Protein AF-A0A4U5NHM6-F1 (afdb_monomer_lite)

Secondary structure (DSSP, 8-state):
----------PPPPPPPSS-------HHHHHHHHHHHHHHHS-HHHHHHHHHHHHHHHHHHHHHHHTT--HHHHHHHHHHHS-TT---SS----HHHHHHHHTT-S-HHHHHHHHHHHHHHHHHHHSSGGGGT-TTS-HHHHHHHHHHHHHHHHHHHHHHHHHHHHHHHHH--HHHHHHHHHHTTHHHH----GGGSTTS-----------

Foldseek 3Di:
DDDDDDPDPPDDDDDDPPDPDPPPQDPVNVVVVVVVVCVVPDDPLRVLLVVLLLVLLQVLVVLCVLQVHQLQLLQQVLQVQQDPVNDDPDHRHHSVNNVCSSVVVDDSLVNLLCVLSSLSSLVCLLDVNSCVSVVSGDNVSSLVCCLVCLVVNVVSLVSSLVSCVVVPPPRDDPVSVVSNVVSPCPSVPDDRDPVSVPPDDPPPPDPDDDD

Sequence (211 aa):
MLASQAAVSSRPLPRCPSSSAHCECSTQELVEVLDRSLEACCTPRDLEVLNVIVVFAAMFKKTRFELGIPQRVLGQAMEHIRRPDGRSDRGALSQTTVSTFEELRMTPILMLRYLPAFQRALQAMLTDELQVVYPSVPKEKAATLLSTRFAELQKWELQAEQTFWNAVDHCFSSSDIFEWQQAKNFYRNVTLPPSCLEAQPSSNAGATEFY

Structure (mmCIF, N/CA/C/O backbone):
data_AF-A0A4U5NHM6-F1
#
_entry.id   AF-A0A4U5NHM6-F1
#
loop_
_atom_site.group_PDB
_atom_site.id
_atom_site.type_symbol
_atom_site.label_atom_id
_atom_site.label_alt_id
_atom_site.label_comp_id
_atom_site.label_asym_id
_atom_site.label_entity_id
_atom_site.label_seq_id
_atom_site.pdbx_PDB_ins_code
_atom_site.Cartn_x
_atom_site.Cartn_y
_atom_site.Cartn_z
_atom_site.occupancy
_atom_site.B_iso_or_equiv
_atom_site.auth_seq_id
_atom_site.auth_comp_id
_atom_site.auth_asym_id
_atom_site.auth_atom_id
_atom_site.pdbx_PDB_model_num
ATOM 1 N N . MET A 1 1 ? 31.665 8.175 -34.024 1.00 39.44 1 MET A N 1
ATOM 2 C CA . MET A 1 1 ? 30.876 6.927 -33.971 1.00 39.44 1 MET A CA 1
ATOM 3 C C . MET A 1 1 ? 31.783 5.839 -33.419 1.00 39.44 1 MET A C 1
ATOM 5 O O . MET A 1 1 ? 32.665 5.396 -34.137 1.00 39.44 1 MET A O 1
ATOM 9 N N . LEU A 1 2 ? 31.654 5.487 -32.140 1.00 37.62 2 LEU A N 1
ATOM 10 C CA . LEU A 1 2 ? 32.415 4.394 -31.528 1.00 37.62 2 LEU A CA 1
ATOM 11 C C . LEU A 1 2 ? 31.402 3.394 -30.976 1.00 37.62 2 LEU A C 1
ATOM 13 O O . LEU A 1 2 ? 30.688 3.691 -30.022 1.00 37.62 2 LEU A O 1
ATOM 17 N N . ALA A 1 3 ? 31.296 2.249 -31.645 1.00 38.50 3 ALA A N 1
ATOM 18 C CA . ALA A 1 3 ? 30.495 1.124 -31.196 1.00 38.50 3 ALA A CA 1
ATOM 19 C C . ALA A 1 3 ? 31.265 0.402 -30.083 1.00 38.50 3 ALA A C 1
ATOM 21 O O . ALA A 1 3 ? 32.303 -0.206 -30.334 1.00 38.50 3 ALA A O 1
ATOM 22 N N . SER A 1 4 ? 30.764 0.502 -28.853 1.00 42.78 4 SER A N 1
ATOM 23 C CA . SER A 1 4 ? 31.220 -0.313 -27.730 1.00 42.78 4 SER A CA 1
ATOM 24 C C . SER A 1 4 ? 30.558 -1.685 -27.846 1.00 42.78 4 SER A C 1
ATOM 26 O O . SER A 1 4 ? 29.346 -1.815 -27.674 1.00 42.78 4 SER A O 1
ATOM 28 N N . GLN A 1 5 ? 31.335 -2.700 -28.217 1.00 41.94 5 GLN A N 1
ATOM 29 C CA . GLN A 1 5 ? 30.889 -4.089 -28.201 1.00 41.94 5 GLN A CA 1
ATOM 30 C C . GLN A 1 5 ? 30.957 -4.597 -26.759 1.00 41.94 5 GLN A C 1
ATOM 32 O O . GLN A 1 5 ? 32.031 -4.902 -26.245 1.00 41.94 5 GLN A O 1
ATOM 37 N N . ALA A 1 6 ? 29.802 -4.681 -26.098 1.00 43.16 6 ALA A N 1
ATOM 38 C CA . ALA A 1 6 ? 29.671 -5.432 -24.860 1.00 43.16 6 ALA A CA 1
ATOM 39 C C . ALA A 1 6 ? 29.733 -6.929 -25.197 1.00 43.16 6 ALA A C 1
ATOM 41 O O . ALA A 1 6 ? 28.848 -7.472 -25.860 1.00 43.16 6 ALA A O 1
ATOM 42 N N . ALA A 1 7 ? 30.807 -7.588 -24.766 1.00 42.34 7 ALA A N 1
ATOM 43 C CA . ALA A 1 7 ? 30.955 -9.031 -24.853 1.00 42.34 7 ALA A CA 1
ATOM 44 C C . ALA A 1 7 ? 29.923 -9.703 -23.933 1.00 42.34 7 ALA A C 1
ATOM 46 O O . ALA A 1 7 ? 30.086 -9.749 -22.714 1.00 42.34 7 ALA A O 1
ATOM 47 N N . VAL A 1 8 ? 28.845 -10.217 -24.525 1.00 43.06 8 VAL A N 1
ATOM 48 C CA . VAL A 1 8 ? 27.881 -11.080 -23.840 1.00 43.06 8 VAL A CA 1
ATOM 49 C C . VAL A 1 8 ? 28.578 -12.410 -23.563 1.00 43.06 8 VAL A C 1
ATOM 51 O O . VAL A 1 8 ? 28.825 -13.202 -24.470 1.00 43.06 8 VAL A O 1
ATOM 54 N N . SER A 1 9 ? 28.934 -12.636 -22.299 1.00 46.94 9 SER A N 1
ATOM 55 C CA . SER A 1 9 ? 29.443 -13.917 -21.811 1.00 46.94 9 SER A CA 1
ATOM 56 C C . SER A 1 9 ? 28.336 -14.963 -21.928 1.00 46.94 9 SER A C 1
ATOM 58 O O . SER A 1 9 ? 27.472 -15.098 -21.063 1.00 46.94 9 SER A O 1
ATOM 60 N N . SER A 1 10 ? 28.332 -15.690 -23.041 1.00 44.38 10 SER A N 1
ATOM 61 C CA . SER A 1 10 ? 27.432 -16.805 -23.310 1.00 44.38 10 SER A CA 1
ATOM 62 C C . SER A 1 10 ? 27.854 -18.025 -22.490 1.00 44.38 10 SER A C 1
ATOM 64 O O . SER A 1 10 ? 28.423 -18.981 -23.022 1.00 44.38 10 SER A O 1
ATOM 66 N N . ARG A 1 11 ? 27.604 -18.002 -21.176 1.00 51.31 11 ARG A N 1
ATOM 67 C CA . ARG A 1 11 ? 27.601 -19.239 -20.390 1.00 51.31 11 ARG A CA 1
ATOM 68 C C . ARG A 1 11 ? 26.336 -20.026 -20.751 1.00 51.31 11 ARG A C 1
ATOM 70 O O . ARG A 1 11 ? 25.241 -19.478 -20.637 1.00 51.31 11 ARG A O 1
ATOM 77 N N . PRO A 1 12 ? 26.461 -21.282 -21.207 1.00 46.72 12 PRO A N 1
ATOM 78 C CA . PRO A 1 12 ? 25.302 -22.096 -21.531 1.00 46.72 12 PRO A CA 1
ATOM 79 C C . PRO A 1 12 ? 24.463 -22.330 -20.271 1.00 46.72 12 PRO A C 1
ATOM 81 O O . PRO A 1 12 ? 24.997 -22.696 -19.223 1.00 46.72 12 PRO A O 1
ATOM 84 N N . LEU A 1 13 ? 23.150 -22.120 -20.390 1.00 51.31 13 LEU A N 1
ATOM 85 C CA . LEU A 1 13 ? 22.186 -22.517 -19.368 1.00 51.31 13 LEU A CA 1
ATOM 86 C C . LEU A 1 13 ? 22.331 -24.026 -19.096 1.00 51.31 13 LEU A C 1
ATOM 88 O O . LEU A 1 13 ? 22.538 -24.795 -20.045 1.00 51.31 13 LEU A O 1
ATOM 92 N N . PRO A 1 14 ? 22.235 -24.471 -17.831 1.00 51.94 14 PRO A N 1
ATOM 93 C CA . PRO A 1 14 ? 22.328 -25.885 -17.498 1.00 51.94 14 PRO A CA 1
ATOM 94 C C . PRO A 1 14 ? 21.234 -26.662 -18.238 1.00 51.94 14 PRO A C 1
ATOM 96 O O . PRO A 1 14 ? 20.042 -26.394 -18.094 1.00 51.94 14 PRO A O 1
ATOM 99 N N . ARG A 1 15 ? 21.649 -27.626 -19.070 1.00 45.19 15 ARG A N 1
ATOM 100 C CA . ARG A 1 15 ? 20.729 -28.562 -19.723 1.00 45.19 15 ARG A CA 1
ATOM 101 C C . ARG A 1 15 ? 20.110 -29.443 -18.643 1.00 45.19 15 ARG A C 1
ATOM 103 O O . ARG A 1 15 ? 20.831 -30.185 -17.981 1.00 45.19 15 ARG A O 1
ATOM 110 N N . CYS A 1 16 ? 18.789 -29.374 -18.489 1.00 39.31 16 CYS A N 1
ATOM 111 C CA . CYS A 1 16 ? 18.055 -30.341 -17.681 1.00 39.31 16 CYS A CA 1
ATOM 112 C C . CYS A 1 16 ? 18.271 -31.745 -18.272 1.00 39.31 16 CYS A C 1
ATOM 114 O O . CYS A 1 16 ? 18.000 -31.937 -19.463 1.00 39.31 16 CYS A O 1
ATOM 116 N N . PRO A 1 17 ? 18.768 -32.724 -17.496 1.00 47.91 17 PRO A N 1
ATOM 117 C CA . PRO A 1 17 ? 18.818 -34.100 -17.956 1.00 47.91 17 PRO A CA 1
ATOM 118 C C . PRO A 1 17 ? 17.387 -34.608 -18.146 1.00 47.91 17 PRO A C 1
ATOM 120 O O . PRO A 1 17 ? 16.537 -34.485 -17.267 1.00 47.91 17 PRO A O 1
ATOM 123 N N . SER A 1 18 ? 17.125 -35.180 -19.317 1.00 52.56 18 SER A N 1
ATOM 124 C CA . SER A 1 18 ? 15.902 -35.906 -19.645 1.00 52.56 18 SER A CA 1
ATOM 125 C C . SER A 1 18 ? 15.843 -37.197 -18.827 1.00 52.56 18 SER A C 1
ATOM 127 O O . SER A 1 18 ? 16.250 -38.260 -19.287 1.00 52.56 18 SER A O 1
ATOM 129 N N . SER A 1 19 ? 15.401 -37.088 -17.582 1.00 46.28 19 SER A N 1
ATOM 130 C CA . SER A 1 19 ? 15.053 -38.207 -16.714 1.00 46.28 19 SER A CA 1
ATOM 131 C C . SER A 1 19 ? 13.995 -37.715 -15.737 1.00 46.28 19 SER A C 1
ATOM 133 O O . SER A 1 19 ? 14.059 -36.577 -15.282 1.00 46.28 19 SER A O 1
ATOM 135 N N . SER A 1 20 ? 13.006 -38.552 -15.445 1.00 50.09 20 SER A N 1
ATOM 136 C CA . SER A 1 20 ? 11.852 -38.306 -14.574 1.00 50.09 20 SER A CA 1
ATOM 137 C C . SER A 1 20 ? 12.223 -38.159 -13.088 1.00 50.09 20 SER A C 1
ATOM 139 O O . SER A 1 20 ? 11.594 -38.762 -12.220 1.00 50.09 20 SER A O 1
ATOM 141 N N . ALA A 1 21 ? 13.262 -37.387 -12.789 1.00 47.78 21 ALA A N 1
ATOM 142 C CA . ALA A 1 21 ? 13.586 -36.913 -11.461 1.00 47.78 21 ALA A CA 1
ATOM 143 C C . ALA A 1 21 ? 12.902 -35.557 -11.294 1.00 47.78 21 ALA A C 1
ATOM 145 O O . ALA A 1 21 ? 13.172 -34.620 -12.048 1.00 47.78 21 ALA A O 1
ATOM 146 N N . HIS A 1 22 ? 11.994 -35.453 -10.327 1.00 49.41 22 HIS A N 1
ATOM 147 C CA . HIS A 1 22 ? 11.563 -34.155 -9.835 1.00 49.41 22 HIS A CA 1
ATOM 148 C C . HIS A 1 22 ? 12.828 -33.375 -9.469 1.00 49.41 22 HIS A C 1
ATOM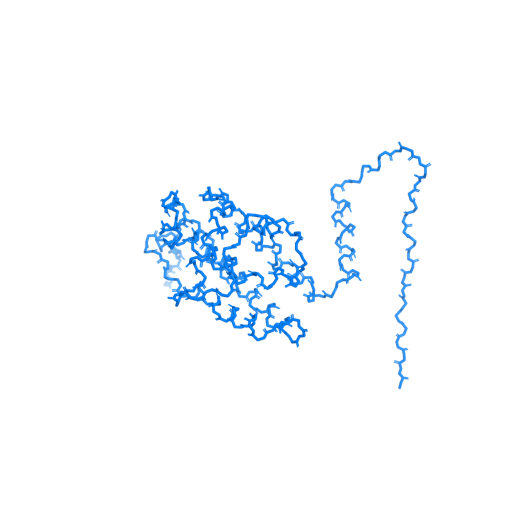 150 O O . HIS A 1 22 ? 13.572 -33.777 -8.579 1.00 49.41 22 HIS A O 1
ATOM 156 N N . CYS A 1 23 ? 13.124 -32.322 -10.231 1.00 49.56 23 CYS A N 1
ATOM 157 C CA . CYS A 1 23 ? 14.182 -31.388 -9.893 1.00 49.56 23 CYS A CA 1
ATOM 158 C C . CYS A 1 23 ? 13.730 -30.695 -8.606 1.00 49.56 23 CYS A C 1
ATOM 160 O O . CYS A 1 23 ? 12.932 -29.758 -8.650 1.00 49.56 23 CYS A O 1
ATOM 162 N N . GLU A 1 24 ? 14.159 -31.223 -7.461 1.00 56.91 24 GLU A N 1
ATOM 163 C CA . GLU A 1 24 ? 14.016 -30.579 -6.160 1.00 56.91 24 GLU A CA 1
ATOM 164 C C . GLU A 1 24 ? 14.981 -29.396 -6.124 1.00 56.91 24 GLU A C 1
ATOM 166 O O . GLU A 1 24 ? 16.041 -29.436 -5.511 1.00 56.91 24 GLU A O 1
ATOM 171 N N . CYS A 1 25 ? 14.636 -28.345 -6.864 1.00 64.62 25 CYS A N 1
ATOM 172 C CA . CYS A 1 25 ? 15.308 -27.070 -6.734 1.00 64.62 25 CYS A CA 1
ATOM 173 C C . CYS A 1 25 ? 14.935 -26.515 -5.361 1.00 64.62 25 CYS A C 1
ATOM 175 O O . CYS A 1 25 ? 13.752 -26.327 -5.055 1.00 64.62 25 CYS A O 1
ATOM 177 N N . SER A 1 26 ? 15.934 -26.306 -4.511 1.00 85.25 26 SER A N 1
ATOM 178 C CA . SER A 1 26 ? 15.706 -25.726 -3.195 1.00 85.25 26 SER A CA 1
ATOM 179 C C . SER A 1 26 ? 15.129 -24.313 -3.339 1.00 85.25 26 SER A C 1
ATOM 181 O O . SER A 1 26 ? 15.411 -23.599 -4.304 1.00 85.25 26 SER A O 1
ATOM 183 N N . THR A 1 27 ? 14.339 -23.865 -2.358 1.00 83.25 27 THR A N 1
ATOM 184 C CA . THR A 1 27 ? 13.816 -22.487 -2.336 1.00 83.25 27 THR A CA 1
ATOM 185 C C . THR A 1 27 ? 14.938 -21.457 -2.496 1.00 83.25 27 THR A C 1
ATOM 187 O O . THR A 1 27 ? 14.748 -20.448 -3.165 1.00 83.25 27 THR A O 1
ATOM 190 N N . GLN A 1 28 ? 16.115 -21.738 -1.931 1.00 82.81 28 GLN A N 1
ATOM 191 C CA . GLN A 1 28 ? 17.288 -20.875 -2.024 1.00 82.81 28 GLN A CA 1
ATOM 192 C C . GLN A 1 28 ? 17.820 -20.770 -3.461 1.00 82.81 28 GLN A C 1
ATOM 194 O O . GLN A 1 28 ? 18.036 -19.667 -3.955 1.00 82.81 28 GLN A O 1
ATOM 199 N N . GLU A 1 29 ? 17.961 -21.892 -4.166 1.00 83.94 29 GLU A N 1
ATOM 200 C CA . GLU A 1 29 ? 18.402 -21.896 -5.568 1.00 83.94 29 GLU A CA 1
ATOM 201 C C . GLU A 1 29 ? 17.404 -21.176 -6.485 1.00 83.94 29 GLU A C 1
ATOM 203 O O . GLU A 1 29 ? 17.810 -20.447 -7.390 1.00 83.94 29 GLU A O 1
ATOM 208 N N . LEU A 1 30 ? 16.097 -21.324 -6.236 1.00 83.75 30 LEU A N 1
ATOM 209 C CA . LEU A 1 30 ? 15.065 -20.589 -6.973 1.00 83.75 30 LEU A CA 1
ATOM 210 C C . LEU A 1 30 ? 15.166 -19.078 -6.738 1.00 83.75 30 LEU A C 1
ATOM 212 O O . LEU A 1 30 ? 15.054 -18.311 -7.695 1.00 83.75 30 LEU A O 1
ATOM 216 N N . VAL A 1 31 ? 15.411 -18.649 -5.496 1.00 84.31 31 VAL A N 1
ATOM 217 C CA . VAL A 1 31 ? 15.631 -17.234 -5.159 1.00 84.31 31 VAL A CA 1
ATOM 218 C C . VAL A 1 31 ? 16.857 -16.692 -5.893 1.00 84.31 31 VAL A C 1
ATOM 220 O O . VAL A 1 31 ? 16.762 -15.645 -6.521 1.00 84.31 31 VAL A O 1
ATOM 223 N N . GLU A 1 32 ? 17.973 -17.420 -5.913 1.00 84.50 32 GLU A N 1
ATOM 224 C CA . GLU A 1 32 ? 19.199 -16.994 -6.607 1.00 84.50 32 GLU A CA 1
ATOM 225 C C . GLU A 1 32 ? 19.057 -16.949 -8.136 1.00 84.50 32 GLU A C 1
ATOM 227 O O . GLU A 1 32 ? 19.705 -16.151 -8.819 1.00 84.50 32 GLU A O 1
ATOM 232 N N . VAL A 1 33 ? 18.247 -17.834 -8.722 1.00 85.38 33 VAL A N 1
ATOM 233 C CA . VAL A 1 33 ? 17.924 -17.781 -10.157 1.00 85.38 33 VAL A CA 1
ATOM 234 C C . VAL A 1 33 ? 17.028 -16.584 -10.461 1.00 85.38 33 VAL A C 1
ATOM 236 O O . VAL A 1 33 ? 17.260 -15.899 -11.459 1.00 85.38 33 VAL A O 1
ATOM 239 N N . LEU A 1 34 ? 16.035 -16.312 -9.613 1.00 83.12 34 LEU A N 1
ATOM 240 C CA . LEU A 1 34 ? 15.165 -15.147 -9.754 1.00 83.12 34 LEU A CA 1
ATOM 241 C C . LEU A 1 34 ? 15.953 -13.845 -9.624 1.00 83.12 34 LEU A C 1
ATOM 243 O O . LEU A 1 34 ? 15.802 -12.981 -10.479 1.00 83.12 34 LEU A O 1
ATOM 247 N N . ASP A 1 35 ? 16.830 -13.739 -8.628 1.00 83.38 35 ASP A N 1
ATOM 248 C CA . ASP A 1 35 ? 17.642 -12.546 -8.375 1.00 83.38 35 ASP A CA 1
ATOM 249 C C . ASP A 1 35 ? 18.530 -12.214 -9.582 1.00 83.38 35 ASP A C 1
ATOM 251 O O . ASP A 1 35 ? 18.427 -11.139 -10.170 1.00 83.38 35 ASP A O 1
ATOM 255 N N . ARG A 1 36 ? 19.271 -13.208 -10.090 1.00 85.19 36 ARG A N 1
ATOM 256 C CA . ARG A 1 36 ? 20.076 -13.053 -11.316 1.00 85.19 36 ARG A CA 1
ATOM 257 C C . ARG A 1 36 ? 19.241 -12.718 -12.550 1.00 85.19 36 ARG A C 1
ATOM 259 O O . ARG A 1 36 ? 19.705 -11.997 -13.431 1.00 85.19 36 ARG A O 1
ATOM 266 N N . SER A 1 37 ? 18.029 -13.263 -12.650 1.00 84.06 37 SER A N 1
ATOM 267 C CA . SER A 1 37 ? 17.130 -12.970 -13.773 1.00 84.06 37 SER A CA 1
ATOM 268 C C . SER A 1 37 ? 16.614 -11.533 -13.705 1.00 84.06 37 SER A C 1
ATOM 270 O O . SER 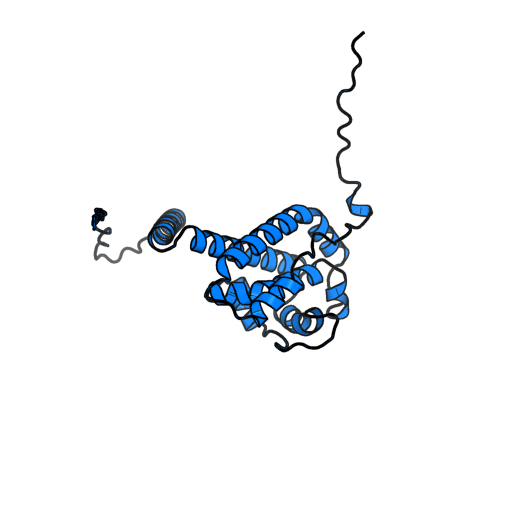A 1 37 ? 16.528 -10.866 -14.732 1.00 84.06 37 SER A O 1
ATOM 272 N N . LEU A 1 38 ? 16.312 -11.039 -12.503 1.00 84.38 38 LEU A N 1
ATOM 273 C CA . LEU A 1 38 ? 15.910 -9.657 -12.272 1.00 84.38 38 LEU A CA 1
ATOM 274 C C . LEU A 1 38 ? 17.058 -8.693 -12.585 1.00 84.38 38 LEU A C 1
ATOM 276 O O . LEU A 1 38 ? 16.847 -7.751 -13.339 1.00 84.38 38 LEU A O 1
ATOM 280 N N . GLU A 1 39 ? 18.279 -8.960 -12.119 1.00 83.81 39 GLU A N 1
ATOM 281 C CA . GLU A 1 39 ? 19.456 -8.141 -12.453 1.00 83.81 39 GLU A CA 1
ATOM 282 C C . GLU A 1 39 ? 19.739 -8.084 -13.964 1.00 83.81 39 GLU A C 1
ATOM 284 O O . GLU A 1 39 ? 20.171 -7.056 -14.483 1.00 83.81 39 GLU A O 1
ATOM 289 N N . ALA A 1 40 ? 19.488 -9.179 -14.688 1.00 83.81 40 ALA A N 1
ATOM 290 C CA . ALA A 1 40 ? 19.709 -9.244 -16.130 1.00 83.81 40 ALA A CA 1
ATOM 291 C C . ALA A 1 40 ? 18.608 -8.551 -16.955 1.00 83.81 40 ALA A C 1
ATOM 293 O O . ALA A 1 40 ? 18.872 -8.101 -18.072 1.00 83.81 40 ALA A O 1
ATOM 294 N N . CYS A 1 41 ? 17.372 -8.502 -16.446 1.00 83.19 41 CYS A N 1
ATOM 295 C CA . CYS A 1 41 ? 16.203 -8.028 -17.194 1.00 83.19 41 CYS A CA 1
ATOM 296 C C . CYS A 1 41 ? 15.693 -6.649 -16.764 1.00 83.19 41 CYS A C 1
ATOM 298 O O . CYS A 1 41 ? 14.961 -6.018 -17.527 1.00 83.19 41 CYS A O 1
ATOM 300 N N . CYS A 1 42 ? 16.048 -6.183 -15.569 1.00 83.62 42 CYS A N 1
ATOM 301 C CA . CYS A 1 42 ? 15.541 -4.948 -14.989 1.00 83.62 42 CYS A CA 1
ATOM 302 C C . CYS A 1 42 ? 16.661 -3.921 -14.832 1.00 83.62 42 CYS A C 1
ATOM 304 O O . CYS A 1 42 ? 17.780 -4.235 -14.431 1.00 83.62 42 CYS A O 1
ATOM 306 N N . THR A 1 43 ? 16.351 -2.656 -15.109 1.00 86.25 43 THR A N 1
ATOM 307 C CA . THR A 1 43 ? 17.256 -1.565 -14.743 1.00 86.25 43 THR A CA 1
ATOM 308 C C . THR A 1 43 ? 17.241 -1.361 -13.221 1.00 86.25 43 THR A C 1
ATOM 310 O O . THR A 1 43 ? 16.263 -1.731 -12.565 1.00 86.25 43 THR A O 1
ATOM 313 N N . PRO A 1 44 ? 18.258 -0.706 -12.627 1.00 84.38 44 PRO A N 1
ATOM 314 C CA . PRO A 1 44 ? 18.235 -0.364 -11.201 1.00 84.38 44 PRO A CA 1
ATOM 315 C C . PRO A 1 44 ? 16.963 0.387 -10.773 1.00 84.38 44 PRO A C 1
ATOM 317 O O . PRO A 1 44 ? 16.448 0.171 -9.681 1.00 84.38 44 PRO A O 1
ATOM 320 N N . ARG A 1 45 ? 16.412 1.218 -11.667 1.00 81.50 45 ARG A N 1
ATOM 321 C CA . ARG A 1 45 ? 15.151 1.940 -11.457 1.00 81.50 45 ARG A CA 1
ATOM 322 C C . ARG A 1 45 ? 13.943 1.003 -11.406 1.00 81.50 45 ARG A C 1
ATOM 324 O O . ARG A 1 45 ? 13.062 1.197 -10.575 1.00 81.50 45 ARG A O 1
ATOM 331 N N . ASP A 1 46 ? 13.895 -0.013 -12.265 1.00 82.19 46 ASP A N 1
ATOM 332 C CA . ASP A 1 46 ? 12.804 -0.996 -12.261 1.00 82.19 46 ASP A CA 1
ATOM 333 C C . ASP A 1 46 ? 12.831 -1.839 -10.982 1.00 82.19 46 ASP A C 1
ATOM 335 O O . ASP A 1 46 ? 11.786 -2.096 -10.384 1.00 82.19 46 ASP A O 1
ATOM 339 N N . LEU A 1 47 ? 14.028 -2.217 -10.524 1.00 84.50 47 LEU A N 1
ATOM 340 C CA . LEU A 1 47 ? 14.215 -2.925 -9.256 1.00 84.50 47 LEU A CA 1
ATOM 341 C C . LEU A 1 47 ? 13.761 -2.076 -8.065 1.00 84.50 47 LEU A C 1
ATOM 343 O O . LEU A 1 47 ? 13.105 -2.590 -7.160 1.00 84.50 47 LEU A O 1
ATOM 347 N N . GLU A 1 48 ? 14.047 -0.774 -8.079 1.00 84.88 48 GLU A N 1
ATOM 348 C CA . GLU A 1 48 ? 13.584 0.156 -7.048 1.00 84.88 48 GLU A CA 1
ATOM 349 C C . GLU A 1 48 ? 12.048 0.233 -7.001 1.00 84.88 48 GLU A C 1
ATOM 351 O O . GLU A 1 48 ? 11.453 0.095 -5.930 1.00 84.88 48 GLU A O 1
ATOM 356 N N . VAL A 1 49 ? 11.400 0.363 -8.166 1.00 84.19 49 VAL A N 1
ATOM 357 C CA . VAL A 1 49 ? 9.933 0.340 -8.299 1.00 84.19 49 VAL A CA 1
ATOM 358 C C . VAL A 1 49 ? 9.347 -0.956 -7.745 1.00 84.19 49 VAL A C 1
ATOM 360 O O . VAL A 1 49 ? 8.422 -0.918 -6.930 1.00 84.19 49 VAL A O 1
ATOM 363 N N . LEU A 1 50 ? 9.883 -2.104 -8.164 1.00 86.50 50 LEU A N 1
ATOM 364 C CA . LEU A 1 50 ? 9.423 -3.411 -7.698 1.00 86.50 50 LEU A CA 1
ATOM 365 C C . LEU A 1 50 ? 9.580 -3.548 -6.183 1.00 86.50 50 LEU A C 1
ATOM 367 O O . LEU A 1 50 ? 8.645 -3.980 -5.511 1.00 86.50 50 LEU A O 1
ATOM 371 N N . ASN A 1 51 ? 10.718 -3.124 -5.636 1.00 88.06 51 ASN A N 1
ATOM 372 C CA . ASN A 1 51 ? 10.982 -3.189 -4.205 1.00 88.06 51 ASN A CA 1
ATOM 373 C C . ASN A 1 51 ? 9.969 -2.359 -3.399 1.00 88.06 51 ASN A C 1
ATOM 375 O O . ASN A 1 51 ? 9.378 -2.871 -2.448 1.00 88.06 51 ASN A O 1
ATOM 379 N N . VAL A 1 52 ? 9.694 -1.114 -3.808 1.00 87.56 52 VAL A N 1
ATOM 380 C CA . VAL A 1 52 ? 8.692 -0.260 -3.142 1.00 87.56 52 VAL A CA 1
ATOM 381 C C . VAL A 1 52 ? 7.319 -0.929 -3.114 1.00 87.56 52 VAL A C 1
ATOM 383 O O . VAL A 1 52 ? 6.662 -0.947 -2.068 1.00 87.56 52 VAL A O 1
ATOM 386 N N . ILE A 1 53 ? 6.897 -1.500 -4.246 1.00 89.81 53 ILE A N 1
ATOM 387 C CA . ILE A 1 53 ? 5.601 -2.167 -4.393 1.00 89.81 53 ILE A CA 1
ATOM 388 C C . ILE A 1 53 ? 5.513 -3.409 -3.495 1.00 89.81 53 ILE A C 1
ATOM 390 O O . ILE A 1 53 ? 4.518 -3.584 -2.791 1.00 89.81 53 ILE A O 1
ATOM 394 N N . VAL A 1 54 ? 6.541 -4.262 -3.506 1.00 91.94 54 VAL A N 1
ATOM 395 C CA . VAL A 1 54 ? 6.589 -5.507 -2.721 1.00 91.94 54 VAL A CA 1
ATOM 396 C C . VAL A 1 54 ? 6.551 -5.207 -1.227 1.00 91.94 54 VAL A C 1
ATOM 398 O O . VAL A 1 54 ? 5.726 -5.773 -0.505 1.00 91.94 54 VAL A O 1
ATOM 401 N N . VAL A 1 55 ? 7.406 -4.288 -0.770 1.00 90.75 55 VAL A N 1
ATOM 402 C CA . VAL A 1 55 ? 7.481 -3.887 0.640 1.00 90.75 55 VAL A CA 1
ATOM 403 C C . VAL A 1 55 ? 6.137 -3.331 1.103 1.00 90.75 55 VAL A C 1
ATOM 405 O O . VAL A 1 55 ? 5.624 -3.739 2.149 1.00 90.75 55 VAL A O 1
ATOM 408 N N . PHE A 1 56 ? 5.516 -2.467 0.296 1.00 91.56 56 PHE A N 1
ATOM 409 C CA . PHE A 1 56 ? 4.210 -1.917 0.629 1.00 91.56 56 PHE A CA 1
ATOM 410 C C . PHE A 1 56 ? 3.123 -2.983 0.694 1.00 91.56 56 PHE A C 1
ATOM 412 O O . PHE A 1 56 ? 2.392 -3.047 1.678 1.00 91.56 56 PHE A O 1
ATOM 419 N N . ALA A 1 57 ? 3.001 -3.827 -0.333 1.00 94.12 57 ALA A N 1
ATOM 420 C CA . ALA A 1 57 ? 1.960 -4.847 -0.389 1.00 94.12 57 ALA A CA 1
ATOM 421 C C . ALA A 1 57 ? 2.057 -5.805 0.809 1.00 94.12 57 ALA A C 1
ATOM 423 O O . ALA A 1 57 ? 1.035 -6.147 1.411 1.00 94.12 57 ALA A O 1
ATOM 424 N N . ALA A 1 58 ? 3.277 -6.173 1.213 1.00 93.38 58 ALA A N 1
ATOM 425 C CA . ALA A 1 58 ? 3.520 -6.992 2.396 1.00 93.38 58 ALA A CA 1
ATOM 426 C C . ALA A 1 58 ? 3.084 -6.287 3.691 1.00 93.38 58 ALA A C 1
ATOM 428 O O . ALA A 1 58 ? 2.337 -6.860 4.491 1.00 93.38 58 ALA A O 1
ATOM 429 N N . MET A 1 59 ? 3.502 -5.034 3.886 1.00 92.88 59 MET A N 1
ATOM 430 C CA . MET A 1 59 ? 3.149 -4.224 5.055 1.00 92.88 59 MET A CA 1
ATOM 431 C C . MET A 1 59 ? 1.639 -3.974 5.150 1.00 92.88 59 MET A C 1
ATOM 433 O O . MET A 1 59 ? 1.036 -4.138 6.217 1.00 92.88 59 MET A O 1
ATOM 437 N N . PHE A 1 60 ? 1.019 -3.625 4.025 1.00 94.31 60 PHE A N 1
ATOM 438 C CA . PHE A 1 60 ? -0.410 -3.381 3.887 1.00 94.31 60 PHE A CA 1
ATOM 439 C C . PHE A 1 60 ? -1.218 -4.622 4.270 1.00 94.31 60 PHE A C 1
ATOM 441 O O . PHE A 1 60 ? -2.065 -4.570 5.165 1.00 94.31 60 PHE A O 1
ATOM 448 N N . LYS A 1 61 ? -0.889 -5.766 3.655 1.00 96.31 61 LYS A N 1
ATOM 449 C CA . LYS A 1 61 ? -1.533 -7.059 3.910 1.00 96.31 61 LYS A CA 1
ATOM 450 C C . LYS A 1 61 ? -1.390 -7.477 5.371 1.00 96.31 61 LYS A C 1
ATOM 452 O O . LYS A 1 61 ? -2.372 -7.887 5.990 1.00 96.31 61 LYS A O 1
ATOM 457 N N . LYS A 1 62 ? -0.185 -7.349 5.939 1.00 94.69 62 LYS A N 1
ATOM 458 C CA . LYS A 1 62 ? 0.090 -7.667 7.348 1.00 94.69 62 LYS A CA 1
ATOM 459 C C . LYS A 1 62 ? -0.765 -6.814 8.285 1.00 94.69 62 LYS A C 1
ATOM 461 O O . LYS A 1 62 ? -1.441 -7.363 9.149 1.00 94.69 62 LYS A O 1
ATOM 466 N N . THR A 1 63 ? -0.795 -5.502 8.065 1.00 93.81 63 THR A N 1
ATOM 467 C CA . THR A 1 63 ? -1.588 -4.560 8.869 1.00 93.81 63 THR A CA 1
ATOM 468 C C . THR A 1 63 ? -3.079 -4.879 8.789 1.00 93.81 63 THR A C 1
ATOM 470 O O . THR A 1 63 ? -3.751 -4.977 9.816 1.00 93.81 63 THR A O 1
ATOM 473 N N . ARG A 1 64 ? -3.594 -5.138 7.579 1.00 95.50 64 ARG A N 1
ATOM 474 C CA . ARG A 1 64 ? -4.991 -5.527 7.370 1.00 95.50 64 ARG A CA 1
ATOM 475 C C . ARG A 1 64 ? -5.354 -6.790 8.159 1.00 95.50 64 ARG A C 1
ATOM 477 O O . ARG A 1 64 ? -6.398 -6.825 8.811 1.00 95.50 64 ARG A O 1
ATOM 484 N N . PHE A 1 65 ? -4.512 -7.825 8.105 1.00 96.00 65 PHE A N 1
ATOM 485 C CA . PHE A 1 65 ? -4.738 -9.066 8.852 1.00 96.00 65 PHE A CA 1
ATOM 486 C C . PHE A 1 65 ? -4.669 -8.863 10.360 1.00 96.00 65 PHE A C 1
ATOM 488 O O . PHE A 1 65 ? -5.522 -9.377 11.078 1.00 96.00 65 PHE A O 1
ATOM 495 N N . GLU A 1 66 ? -3.693 -8.098 10.844 1.00 94.75 66 GLU A N 1
ATOM 496 C CA . GLU A 1 66 ? -3.572 -7.796 12.267 1.00 94.75 66 GLU A CA 1
ATOM 497 C C . GLU A 1 66 ? -4.814 -7.065 12.785 1.00 94.75 66 GLU A C 1
ATOM 499 O O . GLU A 1 66 ? -5.280 -7.362 13.882 1.00 94.75 66 GLU A O 1
ATOM 504 N N . LEU A 1 67 ? -5.407 -6.178 11.992 1.00 93.06 67 LEU A N 1
ATOM 505 C CA . LEU A 1 67 ? -6.646 -5.484 12.345 1.00 93.06 67 LEU A CA 1
ATOM 506 C C . LEU A 1 67 ? -7.919 -6.301 12.072 1.00 93.06 67 LEU A C 1
ATOM 508 O O . LEU A 1 67 ? -9.014 -5.839 12.383 1.00 93.06 67 LEU A O 1
ATOM 512 N N . GLY A 1 68 ? -7.799 -7.507 11.508 1.00 93.81 68 GLY A N 1
ATOM 513 C CA . GLY A 1 68 ? -8.939 -8.377 11.215 1.00 93.81 68 GLY A CA 1
ATOM 514 C C . GLY A 1 68 ? -9.875 -7.826 10.137 1.00 93.81 68 GLY A C 1
ATOM 515 O O . GLY A 1 68 ? -11.064 -8.136 10.145 1.00 93.81 68 GLY A O 1
ATOM 516 N N . ILE A 1 69 ? -9.370 -6.997 9.219 1.00 94.19 69 ILE A N 1
ATOM 517 C CA . ILE A 1 69 ? -10.190 -6.319 8.209 1.00 94.19 69 ILE A CA 1
ATOM 518 C C . ILE A 1 69 ? -10.321 -7.214 6.965 1.00 94.19 69 ILE A C 1
ATOM 520 O O . ILE A 1 69 ? -9.317 -7.547 6.327 1.00 94.19 69 ILE A O 1
ATOM 524 N N . PRO A 1 70 ? -11.534 -7.617 6.552 1.00 94.44 70 PRO A N 1
ATOM 525 C CA . PRO A 1 70 ? -11.716 -8.371 5.316 1.00 94.44 70 PRO A CA 1
ATOM 526 C C . PRO A 1 70 ? -11.425 -7.513 4.078 1.00 94.44 70 PRO A C 1
ATOM 528 O O . PRO A 1 70 ? -11.800 -6.343 4.022 1.00 94.44 70 PRO A O 1
ATOM 531 N N . GLN A 1 71 ? -10.850 -8.108 3.029 1.00 94.69 71 GLN A N 1
ATOM 532 C CA . GLN A 1 71 ? -10.574 -7.411 1.760 1.00 94.69 71 GLN A CA 1
ATOM 533 C C . GLN A 1 71 ? -11.827 -6.759 1.149 1.00 94.69 71 GLN A C 1
ATOM 535 O O . GLN A 1 71 ? -11.747 -5.669 0.593 1.00 94.69 71 GLN A O 1
ATOM 540 N N . ARG A 1 72 ? -12.997 -7.405 1.280 1.00 92.00 72 ARG A N 1
ATOM 541 C CA . ARG A 1 72 ? -14.283 -6.852 0.824 1.00 92.00 72 ARG A CA 1
ATOM 542 C C . ARG A 1 72 ? -14.632 -5.544 1.534 1.00 92.00 72 ARG A C 1
ATOM 544 O O . ARG A 1 72 ? -15.014 -4.591 0.867 1.00 92.00 72 ARG A O 1
ATOM 551 N N . VAL A 1 73 ? -14.496 -5.515 2.859 1.00 89.69 73 VAL A N 1
ATOM 552 C CA . VAL A 1 73 ? -14.797 -4.333 3.682 1.00 89.69 73 VAL A CA 1
ATOM 553 C C . VAL A 1 73 ? -13.849 -3.198 3.324 1.00 89.69 73 VAL A C 1
ATOM 555 O O . VAL A 1 73 ? -14.280 -2.070 3.125 1.00 89.69 73 VAL A O 1
ATOM 558 N N . LEU A 1 74 ? -12.563 -3.512 3.171 1.00 91.00 74 LEU A N 1
ATOM 559 C CA . LEU A 1 74 ? -11.560 -2.539 2.765 1.00 91.00 74 LEU A CA 1
ATOM 560 C C . LEU A 1 74 ? -11.870 -1.938 1.387 1.00 91.00 74 LEU A C 1
ATOM 562 O O . LEU A 1 74 ? -11.863 -0.722 1.241 1.00 91.00 74 LEU A O 1
ATOM 566 N N . GLY A 1 75 ? -12.192 -2.773 0.395 1.00 90.50 75 GLY A N 1
ATOM 567 C CA . GLY A 1 75 ? -12.533 -2.310 -0.952 1.00 90.50 75 GLY A CA 1
ATOM 568 C C . GLY A 1 75 ? -13.746 -1.372 -0.981 1.00 90.50 75 GLY A C 1
ATOM 569 O O . GLY A 1 75 ? -13.726 -0.371 -1.697 1.00 90.50 75 GLY A O 1
ATOM 570 N N . GLN A 1 76 ? -14.754 -1.646 -0.144 1.00 86.75 76 GLN A N 1
ATOM 571 C CA . GLN A 1 76 ? -15.903 -0.759 0.075 1.00 86.75 76 GLN A CA 1
ATOM 572 C C . GLN A 1 76 ? -15.487 0.542 0.771 1.00 86.75 76 GLN A C 1
ATOM 574 O O . GLN A 1 76 ? -15.825 1.630 0.319 1.00 86.75 76 GLN A O 1
ATOM 579 N N . ALA A 1 77 ? -14.696 0.452 1.840 1.00 83.31 77 ALA A N 1
ATOM 580 C CA . ALA A 1 77 ? -14.262 1.622 2.594 1.00 83.31 77 ALA A CA 1
ATOM 581 C C . ALA A 1 77 ? -13.391 2.576 1.765 1.00 83.31 77 ALA A C 1
ATOM 583 O O . ALA A 1 77 ? -13.474 3.791 1.932 1.00 83.31 77 ALA A O 1
ATOM 584 N N . MET A 1 78 ? -12.597 2.051 0.830 1.00 86.06 78 MET A N 1
ATOM 585 C CA . MET A 1 78 ? -11.765 2.853 -0.072 1.00 86.06 78 MET A CA 1
ATOM 586 C C . MET A 1 78 ? -12.563 3.815 -0.963 1.00 86.06 78 MET A C 1
ATOM 588 O O . MET A 1 78 ? -11.983 4.785 -1.445 1.00 86.06 78 MET A O 1
ATOM 592 N N . GLU A 1 79 ? -13.868 3.598 -1.156 1.00 81.25 79 GLU A N 1
ATOM 593 C CA . GLU A 1 79 ? -14.761 4.574 -1.793 1.00 81.25 79 GLU A CA 1
ATOM 594 C C . GLU A 1 79 ? -14.954 5.819 -0.919 1.00 81.25 79 GLU A C 1
ATOM 596 O O . GLU A 1 79 ? -14.824 6.945 -1.392 1.00 81.25 79 GLU A O 1
ATOM 601 N N . HIS A 1 80 ? -15.205 5.610 0.374 1.00 72.94 80 HIS A N 1
ATOM 602 C CA . HIS A 1 80 ? -15.504 6.668 1.340 1.00 72.94 80 HIS A CA 1
ATOM 603 C C . HIS A 1 80 ? -14.261 7.436 1.797 1.00 72.94 80 HIS A C 1
ATOM 605 O O . HIS A 1 80 ? -14.337 8.613 2.133 1.00 72.94 80 HIS A O 1
ATOM 611 N N . ILE A 1 81 ? -13.107 6.771 1.814 1.00 71.25 81 ILE A N 1
ATOM 612 C CA . ILE A 1 81 ? -11.864 7.308 2.379 1.00 71.25 81 ILE A CA 1
ATOM 613 C C . ILE A 1 81 ? -11.121 8.203 1.361 1.00 71.25 81 ILE A C 1
ATOM 615 O O . ILE A 1 81 ? -10.289 9.034 1.735 1.00 71.25 81 ILE A O 1
ATOM 619 N N . ARG A 1 82 ? -11.414 8.064 0.060 1.00 64.50 82 ARG A N 1
ATOM 620 C CA . ARG A 1 82 ? -10.557 8.580 -1.015 1.00 64.50 82 ARG A CA 1
ATOM 621 C C . ARG A 1 82 ? -10.467 10.104 -1.106 1.00 64.50 82 ARG A C 1
ATOM 623 O O . ARG A 1 82 ? -9.419 10.563 -1.546 1.00 64.50 82 ARG A O 1
ATOM 630 N N . ARG A 1 83 ? -11.476 10.883 -0.683 1.00 55.69 83 ARG A N 1
ATOM 631 C CA . ARG A 1 83 ? -11.389 12.358 -0.662 1.00 55.69 83 ARG A CA 1
ATOM 632 C C . ARG A 1 83 ? -12.298 13.042 0.377 1.00 55.69 83 ARG A C 1
ATOM 634 O O . ARG A 1 83 ? -13.434 12.608 0.549 1.00 55.69 83 ARG A O 1
ATOM 641 N N . PRO A 1 84 ? -11.861 14.166 0.984 1.00 49.16 84 PRO A N 1
ATOM 642 C CA . PRO A 1 84 ? -12.703 15.007 1.844 1.00 49.16 84 PRO A CA 1
ATOM 643 C C . PRO A 1 84 ? -13.828 15.753 1.099 1.00 49.16 84 PRO A C 1
ATOM 645 O O . PRO A 1 84 ? -14.742 16.264 1.738 1.00 49.16 84 PRO A O 1
ATOM 648 N N . ASP A 1 85 ? -13.766 15.842 -0.235 1.00 51.06 85 ASP A N 1
ATOM 649 C CA . ASP A 1 85 ? -14.711 16.590 -1.082 1.00 51.06 85 ASP A CA 1
ATOM 650 C C . ASP A 1 85 ? -15.836 15.724 -1.693 1.00 51.06 85 ASP A C 1
ATOM 652 O O . ASP A 1 85 ? -16.712 16.241 -2.390 1.00 51.06 85 ASP A O 1
ATOM 656 N N . GLY A 1 86 ? -15.838 14.411 -1.426 1.00 47.56 86 GLY A N 1
ATOM 657 C CA . GLY A 1 86 ? -16.928 13.494 -1.775 1.00 47.56 86 GLY A CA 1
ATOM 658 C C . GLY A 1 86 ? -17.066 13.122 -3.258 1.00 47.56 86 GLY A C 1
ATOM 659 O O . GLY A 1 86 ? -18.024 12.431 -3.603 1.00 47.56 86 GLY A O 1
ATOM 660 N N . ARG A 1 87 ? -16.148 13.529 -4.151 1.00 47.56 87 ARG A N 1
ATOM 661 C CA . ARG A 1 87 ? -16.172 13.117 -5.571 1.00 47.56 87 ARG A CA 1
ATOM 662 C C . ARG A 1 87 ? -15.090 12.085 -5.866 1.00 47.56 87 ARG A C 1
ATOM 664 O O . ARG A 1 87 ? -13.907 12.420 -5.943 1.00 47.56 87 ARG A O 1
ATOM 671 N N . SER A 1 88 ? -15.501 10.836 -6.084 1.00 50.66 88 SER A N 1
ATOM 672 C CA . SER A 1 88 ? -14.610 9.776 -6.556 1.00 50.66 88 SER A CA 1
ATOM 673 C C . SER A 1 88 ? -14.894 9.425 -8.016 1.00 50.66 88 SER A C 1
ATOM 675 O O . SER A 1 88 ? -15.968 8.922 -8.330 1.00 50.66 88 SER A O 1
ATOM 677 N N . ASP A 1 89 ? -13.912 9.621 -8.899 1.00 50.62 89 ASP A N 1
ATOM 678 C CA . ASP A 1 89 ? -13.971 9.140 -10.292 1.00 50.62 89 ASP A CA 1
ATOM 679 C C . ASP A 1 89 ? -13.715 7.622 -10.394 1.00 50.62 89 ASP A C 1
ATOM 681 O O . ASP A 1 89 ? -13.926 7.003 -11.436 1.00 50.62 89 ASP A O 1
ATOM 685 N N . ARG A 1 90 ? -13.267 6.992 -9.297 1.00 61.09 90 ARG A N 1
ATOM 686 C CA . ARG A 1 90 ? -13.042 5.546 -9.181 1.00 61.09 90 ARG A CA 1
ATOM 687 C C . ARG A 1 90 ? -13.801 5.041 -7.954 1.00 61.09 90 ARG A C 1
ATOM 689 O O . ARG A 1 90 ? -13.322 5.217 -6.836 1.00 61.09 90 ARG A O 1
ATOM 696 N N . GLY A 1 91 ? -14.988 4.466 -8.157 1.00 67.31 91 GLY A N 1
ATOM 697 C CA . GLY A 1 91 ? -15.841 3.928 -7.084 1.00 67.31 91 GLY A CA 1
ATOM 698 C C . GLY A 1 91 ? -15.173 2.834 -6.234 1.00 67.31 91 GLY A C 1
ATOM 699 O O . GLY A 1 91 ? -13.966 2.594 -6.341 1.00 67.31 91 GLY A O 1
ATOM 700 N N . ALA A 1 92 ? -15.957 2.159 -5.386 1.00 79.94 92 ALA A N 1
ATOM 701 C CA . ALA A 1 92 ? -15.464 1.068 -4.539 1.00 79.94 92 ALA A CA 1
ATOM 702 C C . ALA A 1 92 ? -14.576 0.078 -5.305 1.00 79.94 92 ALA A C 1
ATOM 704 O O . ALA A 1 92 ? -14.899 -0.368 -6.410 1.00 79.94 92 ALA A O 1
ATOM 705 N N . LEU A 1 93 ? -13.453 -0.297 -4.691 1.00 87.50 93 LEU A N 1
ATOM 706 C CA . LEU A 1 93 ? -12.614 -1.348 -5.247 1.00 87.50 93 LEU A CA 1
ATOM 707 C C . LEU A 1 93 ? -13.233 -2.705 -4.927 1.00 87.50 93 LEU A C 1
ATOM 709 O O . LEU A 1 93 ? -13.703 -2.961 -3.818 1.00 87.50 93 LEU A O 1
ATOM 713 N N . SER A 1 94 ? -13.203 -3.609 -5.902 1.00 90.31 94 SER A N 1
ATOM 714 C CA . SER A 1 94 ? -13.643 -4.980 -5.670 1.00 90.31 94 SER A CA 1
ATOM 715 C C . SER A 1 94 ? -12.687 -5.704 -4.714 1.00 90.31 94 SER A C 1
ATOM 717 O O . SER A 1 94 ? -11.488 -5.413 -4.664 1.00 90.31 94 SER A O 1
ATOM 719 N N . GLN A 1 95 ? -13.194 -6.711 -3.999 1.00 92.25 95 GLN A N 1
ATOM 720 C CA . GLN A 1 95 ? -12.354 -7.608 -3.199 1.00 92.25 95 GLN A CA 1
ATOM 721 C C . GLN A 1 95 ? -11.246 -8.252 -4.049 1.00 92.25 95 GLN A C 1
ATOM 723 O O . GLN A 1 95 ? -10.115 -8.384 -3.583 1.00 92.25 95 GLN A O 1
ATOM 728 N N . THR A 1 96 ? -11.544 -8.592 -5.305 1.00 94.50 96 THR A N 1
ATOM 729 C CA . THR A 1 96 ? -10.571 -9.134 -6.258 1.00 94.50 96 THR A CA 1
ATOM 730 C C . THR A 1 96 ? -9.448 -8.141 -6.538 1.00 94.50 96 THR A C 1
ATOM 732 O O . THR A 1 96 ? -8.284 -8.521 -6.517 1.00 94.50 96 THR A O 1
ATOM 735 N N . THR A 1 97 ? -9.763 -6.856 -6.720 1.00 92.88 97 THR A N 1
ATOM 736 C CA . THR A 1 97 ? -8.755 -5.800 -6.905 1.00 92.88 97 THR A CA 1
ATOM 737 C C . THR A 1 97 ? -7.823 -5.718 -5.694 1.00 92.88 97 THR A C 1
ATOM 739 O O . THR A 1 97 ? -6.608 -5.714 -5.862 1.00 92.88 97 THR A O 1
ATOM 742 N N . VAL A 1 98 ? -8.370 -5.743 -4.475 1.00 94.56 98 VAL A N 1
ATOM 743 C CA . VAL A 1 98 ? -7.566 -5.748 -3.240 1.00 94.56 98 VAL A CA 1
ATOM 744 C C . VAL A 1 98 ? -6.666 -6.987 -3.165 1.00 94.56 98 VAL A C 1
ATOM 746 O O . VAL A 1 98 ? -5.470 -6.853 -2.927 1.00 94.56 98 VAL A O 1
ATOM 749 N N . SER A 1 99 ? -7.203 -8.183 -3.431 1.00 96.44 99 SER A N 1
ATOM 750 C CA . SER A 1 99 ? -6.421 -9.431 -3.447 1.00 96.44 99 SER A CA 1
ATOM 751 C C . SER A 1 99 ? -5.308 -9.403 -4.493 1.00 96.44 99 SER A C 1
ATOM 753 O O . SER A 1 99 ? -4.160 -9.689 -4.167 1.00 96.44 99 SER A O 1
ATOM 755 N N . THR A 1 100 ? -5.605 -8.993 -5.728 1.00 96.06 100 THR A N 1
ATOM 756 C CA . THR A 1 100 ? -4.593 -8.922 -6.795 1.00 96.06 100 THR A CA 1
ATOM 757 C C . THR A 1 100 ? -3.475 -7.928 -6.489 1.00 96.06 100 THR A C 1
ATOM 759 O O . THR A 1 100 ? -2.337 -8.180 -6.874 1.00 96.06 100 THR A O 1
ATOM 762 N N . PHE A 1 101 ? -3.763 -6.846 -5.760 1.00 95.50 101 PHE A N 1
ATOM 763 C CA . PHE A 1 101 ? -2.735 -5.925 -5.282 1.00 95.50 101 PHE A CA 1
ATOM 764 C C . PHE A 1 101 ? -1.879 -6.569 -4.177 1.00 95.50 101 PHE A C 1
ATOM 766 O O . PHE A 1 101 ? -0.657 -6.598 -4.284 1.00 95.50 101 PHE A O 1
ATOM 773 N N . GLU A 1 102 ? -2.509 -7.151 -3.149 1.00 96.31 102 GLU A N 1
ATOM 774 C CA . GLU A 1 102 ? -1.820 -7.824 -2.030 1.00 96.31 102 GLU A CA 1
ATOM 775 C C . GLU A 1 102 ? -0.973 -9.032 -2.455 1.00 96.31 102 GLU A C 1
ATOM 777 O O . GLU A 1 102 ? -0.065 -9.446 -1.733 1.00 96.31 102 GLU A O 1
ATOM 782 N N . GLU A 1 103 ? -1.306 -9.640 -3.589 1.00 96.31 103 GLU A N 1
ATOM 783 C CA . GLU A 1 103 ? -0.632 -10.815 -4.142 1.00 96.31 103 GLU A CA 1
ATOM 784 C C . GLU A 1 103 ? 0.299 -10.476 -5.309 1.00 96.31 103 GLU A C 1
ATOM 786 O O . GLU A 1 103 ? 0.808 -11.394 -5.948 1.00 96.31 103 GLU A O 1
ATOM 791 N N . LEU A 1 104 ? 0.528 -9.185 -5.588 1.00 93.94 104 LEU A N 1
ATOM 792 C CA . LEU A 1 104 ? 1.420 -8.719 -6.658 1.00 93.94 104 LEU A CA 1
ATOM 793 C C . LEU A 1 104 ? 1.043 -9.278 -8.044 1.00 93.94 104 LEU A C 1
ATOM 795 O O . LEU A 1 104 ? 1.894 -9.520 -8.894 1.00 93.94 104 LEU A O 1
ATOM 799 N N . ARG A 1 105 ? -0.255 -9.497 -8.284 1.00 94.06 105 ARG A N 1
ATOM 800 C CA . ARG A 1 105 ? -0.796 -10.037 -9.546 1.00 94.06 105 ARG A CA 1
ATOM 801 C C . ARG A 1 105 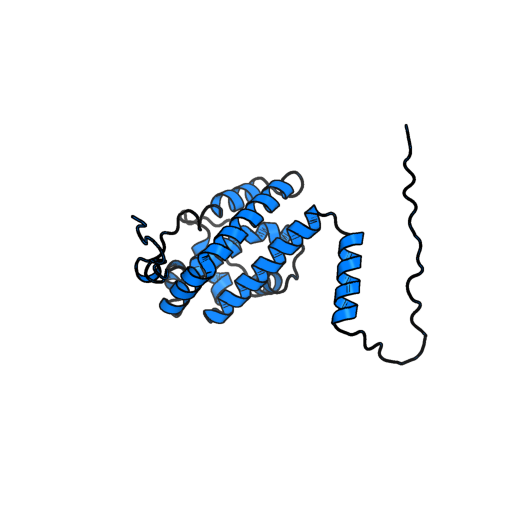? -1.175 -8.949 -10.553 1.00 94.06 105 ARG A C 1
ATOM 803 O O . ARG A 1 105 ? -1.793 -9.235 -11.575 1.00 94.06 105 ARG A O 1
ATOM 810 N N . MET A 1 106 ? -0.842 -7.700 -10.254 1.00 92.25 106 MET A N 1
ATOM 811 C CA . MET A 1 106 ? -0.984 -6.561 -11.155 1.00 92.25 106 MET A CA 1
ATOM 812 C C . MET A 1 106 ? 0.364 -6.240 -11.802 1.00 92.25 106 MET A C 1
ATOM 814 O O . MET A 1 106 ? 1.418 -6.538 -11.248 1.00 92.25 106 MET A O 1
ATOM 818 N N . THR A 1 107 ? 0.345 -5.577 -12.958 1.00 87.56 107 THR A N 1
ATOM 819 C CA . THR A 1 107 ? 1.590 -5.062 -13.540 1.00 87.56 107 THR A CA 1
ATOM 820 C C . THR A 1 107 ? 2.176 -3.958 -12.645 1.00 87.56 107 THR A C 1
ATOM 822 O O . THR A 1 107 ? 1.404 -3.208 -12.040 1.00 87.56 107 THR A O 1
ATOM 825 N N . PRO A 1 108 ? 3.511 -3.786 -12.576 1.00 84.25 108 PRO A N 1
ATOM 826 C CA . PRO A 1 108 ? 4.130 -2.790 -11.694 1.00 84.25 108 PRO A CA 1
ATOM 827 C C . PRO A 1 108 ? 3.603 -1.364 -11.908 1.00 84.25 108 PRO A C 1
ATOM 829 O O . PRO A 1 108 ? 3.301 -0.656 -10.952 1.00 84.25 108 PRO A O 1
ATOM 832 N N . ILE A 1 109 ? 3.387 -0.970 -13.168 1.00 80.88 109 ILE A N 1
ATOM 833 C CA . ILE A 1 109 ? 2.802 0.334 -13.521 1.00 80.88 109 ILE A CA 1
ATOM 834 C C . ILE A 1 109 ? 1.390 0.476 -12.945 1.00 80.88 109 ILE A C 1
ATOM 836 O O . ILE A 1 109 ? 1.041 1.522 -12.399 1.00 80.88 109 ILE A O 1
ATOM 840 N N . LEU A 1 110 ? 0.563 -0.569 -13.045 1.00 85.00 110 LEU A N 1
ATOM 841 C CA . LEU A 1 110 ? -0.786 -0.539 -12.492 1.00 85.00 110 LEU A CA 1
ATOM 842 C C . LEU A 1 110 ? -0.752 -0.464 -10.960 1.00 85.00 110 LEU A C 1
ATOM 844 O O . LEU A 1 110 ? -1.526 0.290 -10.376 1.00 85.00 110 LEU A O 1
ATOM 848 N N . MET A 1 111 ? 0.176 -1.174 -10.316 1.00 89.31 111 MET A N 1
ATOM 849 C CA . MET A 1 111 ? 0.370 -1.088 -8.867 1.00 89.31 111 MET A CA 1
ATOM 850 C C . MET A 1 111 ? 0.777 0.317 -8.428 1.00 89.31 111 MET A C 1
ATOM 852 O O . MET A 1 111 ? 0.163 0.840 -7.504 1.00 89.31 111 MET A O 1
ATOM 856 N N . LEU A 1 112 ? 1.710 0.972 -9.128 1.00 83.62 112 LEU A N 1
ATOM 857 C CA . LEU A 1 112 ? 2.074 2.370 -8.861 1.00 83.62 112 LEU A CA 1
ATOM 858 C C . LEU A 1 112 ? 0.889 3.334 -9.012 1.00 83.62 112 LEU A C 1
ATOM 860 O O . LEU A 1 112 ? 0.788 4.301 -8.261 1.00 83.62 112 LEU A O 1
ATOM 864 N N . ARG A 1 113 ? -0.030 3.077 -9.952 1.00 82.38 113 ARG A N 1
ATOM 865 C CA . ARG A 1 113 ? -1.262 3.875 -10.097 1.00 82.38 113 ARG A CA 1
ATOM 866 C C . ARG A 1 113 ? -2.237 3.671 -8.941 1.00 82.38 113 ARG A C 1
ATOM 868 O O . ARG A 1 113 ? -2.941 4.601 -8.569 1.00 82.38 113 ARG A O 1
ATOM 875 N N . TYR A 1 114 ? -2.313 2.464 -8.385 1.00 86.75 114 TYR A N 1
ATOM 876 C CA . TYR A 1 114 ? -3.180 2.171 -7.241 1.00 86.75 114 TYR A CA 1
ATOM 877 C C . TYR A 1 114 ? -2.555 2.540 -5.894 1.00 86.75 114 TYR A C 1
ATOM 879 O O . TYR A 1 114 ? -3.291 2.727 -4.925 1.00 86.75 114 TYR A O 1
ATOM 887 N N . LEU A 1 115 ? -1.229 2.668 -5.829 1.00 87.00 115 LEU A N 1
ATOM 888 C CA . LEU A 1 115 ? -0.479 2.879 -4.596 1.00 87.00 115 LEU A CA 1
ATOM 889 C C . LEU A 1 115 ? -1.009 4.049 -3.739 1.00 87.00 115 LEU A C 1
ATOM 891 O O . LEU A 1 115 ? -1.233 3.809 -2.553 1.00 87.00 115 LEU A O 1
ATOM 895 N N . PRO A 1 116 ? -1.366 5.230 -4.294 1.00 83.88 116 PRO A N 1
ATOM 896 C CA . PRO A 1 116 ? -1.983 6.317 -3.524 1.00 83.88 116 PRO A CA 1
ATOM 897 C C . PRO A 1 116 ? -3.261 5.903 -2.792 1.00 83.88 116 PRO A C 1
ATOM 899 O O . PRO A 1 116 ? -3.474 6.241 -1.629 1.00 83.88 116 PRO A O 1
ATOM 902 N N . ALA A 1 117 ? -4.122 5.136 -3.464 1.00 85.31 117 ALA A N 1
ATOM 903 C CA . ALA A 1 117 ? -5.395 4.709 -2.902 1.00 85.31 117 ALA A CA 1
ATOM 904 C C . ALA A 1 117 ? -5.188 3.725 -1.750 1.00 85.31 117 ALA A C 1
ATOM 906 O O . ALA A 1 117 ? -5.819 3.858 -0.702 1.00 85.31 117 ALA A O 1
ATOM 907 N N . PHE A 1 118 ? -4.294 2.750 -1.924 1.00 90.19 118 PHE A N 1
ATOM 908 C CA . PHE A 1 118 ? -3.980 1.799 -0.862 1.00 90.19 118 PHE A CA 1
ATOM 909 C C . PHE A 1 118 ? -3.212 2.457 0.287 1.00 90.19 118 PHE A C 1
ATOM 911 O O . PHE A 1 118 ? -3.463 2.125 1.440 1.00 90.19 118 PHE A O 1
ATOM 918 N N . GLN A 1 119 ? -2.335 3.426 0.021 1.00 86.81 119 GLN A N 1
ATOM 919 C CA . GLN A 1 119 ? -1.670 4.211 1.063 1.00 86.81 119 GLN A CA 1
ATOM 920 C C . GLN A 1 119 ? -2.695 4.972 1.908 1.00 86.81 119 GLN A C 1
ATOM 922 O O . GLN A 1 119 ? -2.675 4.910 3.137 1.00 86.81 119 GLN A O 1
ATOM 927 N N . ARG A 1 120 ? -3.664 5.611 1.254 1.00 83.81 120 ARG A N 1
ATOM 928 C CA . ARG A 1 120 ? -4.762 6.301 1.928 1.00 83.81 120 ARG A CA 1
ATOM 929 C C . ARG A 1 120 ? -5.649 5.342 2.739 1.00 83.81 120 ARG A C 1
ATOM 931 O O . ARG A 1 120 ? -6.096 5.680 3.835 1.00 83.81 120 ARG A O 1
ATOM 938 N N . ALA A 1 121 ? -5.864 4.130 2.235 1.00 89.12 121 ALA A N 1
ATOM 939 C CA . ALA A 1 121 ? -6.566 3.080 2.966 1.00 89.12 121 ALA A CA 1
ATOM 940 C C . ALA A 1 121 ? -5.776 2.603 4.197 1.00 89.12 121 ALA A C 1
ATOM 942 O O . ALA A 1 121 ? -6.362 2.417 5.258 1.00 89.12 121 ALA A O 1
ATOM 943 N N . LEU A 1 122 ? -4.451 2.449 4.081 1.00 90.75 122 LEU A N 1
ATOM 944 C CA . LEU A 1 122 ? -3.565 2.104 5.197 1.00 90.75 122 LEU A CA 1
ATOM 945 C C . LEU A 1 122 ? -3.614 3.158 6.294 1.00 90.75 122 LEU A C 1
ATOM 947 O O . LEU A 1 122 ? -3.743 2.813 7.464 1.00 90.75 122 LEU A O 1
ATOM 951 N N . GLN A 1 123 ? -3.582 4.430 5.905 1.00 85.12 123 GLN A N 1
ATOM 952 C CA . GLN A 1 123 ? -3.816 5.538 6.819 1.00 85.12 123 GLN A CA 1
ATOM 953 C C . GLN A 1 123 ? -5.131 5.343 7.576 1.00 85.12 123 GLN A C 1
ATOM 955 O O . GLN A 1 123 ? -5.124 5.329 8.799 1.00 85.12 123 GLN A O 1
ATOM 960 N N . ALA A 1 124 ? -6.241 5.145 6.866 1.00 86.50 124 ALA A N 1
ATOM 961 C CA . ALA A 1 124 ? -7.543 5.037 7.512 1.00 86.50 124 ALA A CA 1
ATOM 962 C C . ALA A 1 124 ? -7.662 3.802 8.414 1.00 86.50 124 ALA A C 1
ATOM 964 O O . ALA A 1 124 ? -8.370 3.854 9.412 1.00 86.50 124 ALA A O 1
ATOM 965 N N . MET A 1 125 ? -6.965 2.706 8.084 1.00 90.69 125 MET A N 1
ATOM 966 C CA . MET A 1 125 ? -6.855 1.521 8.944 1.00 90.69 125 MET A CA 1
ATOM 967 C C . MET A 1 125 ? -6.123 1.815 10.260 1.00 90.69 125 MET A C 1
ATOM 969 O O . MET A 1 125 ? -6.435 1.204 11.279 1.00 90.69 125 MET A O 1
ATOM 973 N N . LEU A 1 126 ? -5.132 2.706 10.224 1.00 89.19 126 LEU A N 1
ATOM 974 C CA . LEU A 1 126 ? -4.282 3.056 11.363 1.00 89.19 126 LEU A CA 1
ATOM 975 C C . LEU A 1 126 ? -4.806 4.259 12.164 1.00 89.19 126 LEU A C 1
ATOM 977 O O . LEU A 1 126 ? -4.295 4.528 13.250 1.00 89.19 126 LEU A O 1
ATOM 981 N N . THR A 1 127 ? -5.814 4.965 11.651 1.00 84.69 127 THR A N 1
ATOM 982 C CA . THR A 1 127 ? -6.510 6.071 12.320 1.00 84.69 127 THR A CA 1
ATOM 983 C C . THR A 1 127 ? -7.959 5.701 12.650 1.00 84.69 127 THR A C 1
ATOM 985 O O . THR A 1 127 ? -8.419 4.582 12.418 1.00 84.69 127 THR A O 1
ATOM 988 N N . ASP A 1 128 ? -8.711 6.654 13.200 1.00 82.88 128 ASP A N 1
ATOM 989 C CA . ASP A 1 128 ? -10.131 6.460 13.505 1.00 82.88 128 ASP A CA 1
ATOM 990 C C . ASP A 1 128 ? -11.041 6.528 12.267 1.00 82.88 128 ASP A C 1
ATOM 992 O O . ASP A 1 128 ? -12.231 6.230 12.348 1.00 82.88 128 ASP A O 1
ATOM 996 N N . GLU A 1 129 ? -10.504 6.880 11.099 1.00 83.19 129 GLU A N 1
ATOM 997 C CA . GLU A 1 129 ? -11.305 7.158 9.905 1.00 83.19 129 GLU A CA 1
ATOM 998 C C . GLU A 1 129 ? -12.035 5.920 9.375 1.00 83.19 129 GLU A C 1
ATOM 1000 O O . GLU A 1 129 ? -13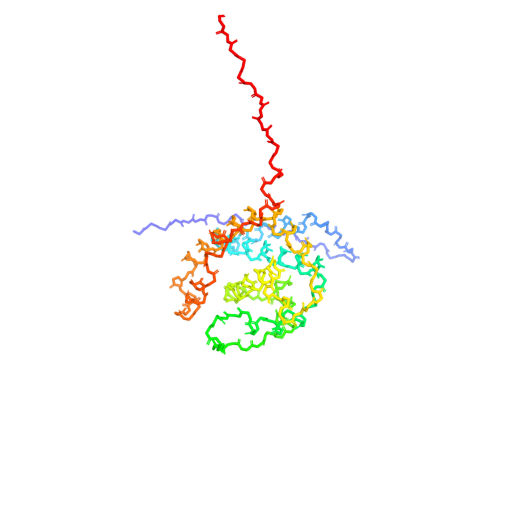.201 6.005 8.986 1.00 83.19 129 GLU A O 1
ATOM 1005 N N . LEU A 1 130 ? -11.395 4.746 9.405 1.00 84.38 130 LEU A N 1
ATOM 1006 C CA . LEU A 1 130 ? -12.049 3.517 8.957 1.00 84.38 130 LEU A CA 1
ATOM 1007 C C . LEU A 1 130 ? -13.180 3.082 9.896 1.00 84.38 130 LEU A C 1
ATOM 1009 O O . LEU A 1 130 ? -14.089 2.383 9.458 1.00 84.38 130 LEU A O 1
ATOM 1013 N N . GLN A 1 131 ? -13.180 3.514 11.158 1.00 82.06 131 GLN A N 1
ATOM 1014 C CA . GLN A 1 131 ? -14.212 3.128 12.126 1.00 82.06 131 GLN A CA 1
ATOM 1015 C C . GLN A 1 131 ? -15.582 3.706 11.778 1.00 82.06 131 GLN A C 1
ATOM 1017 O O . GLN A 1 131 ? -16.596 3.110 12.129 1.00 82.06 131 GLN A O 1
ATOM 1022 N N . VAL A 1 132 ? -15.620 4.827 11.049 1.00 79.81 132 VAL A N 1
ATOM 1023 C CA . VAL A 1 132 ? -16.867 5.398 10.523 1.00 79.81 132 VAL A CA 1
ATOM 1024 C C . VAL A 1 132 ? -17.571 4.397 9.601 1.00 79.81 132 VAL A C 1
ATOM 1026 O O . VAL A 1 132 ? -18.796 4.310 9.599 1.00 79.81 132 VAL A O 1
ATOM 1029 N N . VAL A 1 133 ? -16.797 3.612 8.847 1.00 79.31 133 VAL A N 1
ATOM 1030 C CA . VAL A 1 133 ? -17.306 2.627 7.880 1.00 79.31 133 VAL A CA 1
ATOM 1031 C C . VAL A 1 133 ? -17.361 1.217 8.478 1.00 79.31 133 VAL A C 1
ATOM 1033 O O . VAL A 1 133 ? -18.241 0.428 8.141 1.00 79.31 133 VAL A O 1
ATOM 1036 N N . TYR A 1 134 ? -16.431 0.885 9.373 1.00 84.31 134 TYR A N 1
ATOM 1037 C CA . TYR A 1 134 ? -16.299 -0.433 9.987 1.00 84.31 134 TYR A CA 1
ATOM 1038 C C . TYR A 1 134 ? -16.013 -0.311 11.496 1.00 84.31 134 TYR A C 1
ATOM 1040 O O . TYR A 1 134 ? -14.861 -0.399 11.924 1.00 84.31 134 TYR A O 1
ATOM 1048 N N . PRO A 1 135 ? -17.050 -0.132 12.336 1.00 85.50 135 PRO A N 1
ATOM 1049 C CA . PRO A 1 135 ? -16.883 0.144 13.769 1.00 85.50 135 PRO A CA 1
ATOM 1050 C C . PRO A 1 135 ? -16.163 -0.949 14.573 1.00 85.50 135 PRO A C 1
ATOM 1052 O O . PRO A 1 135 ? -15.717 -0.698 15.688 1.00 85.50 135 PRO A O 1
ATOM 1055 N N . SER A 1 136 ? -16.037 -2.162 14.029 1.00 87.19 136 SER A N 1
ATOM 1056 C CA . SER A 1 136 ? -15.361 -3.293 14.673 1.00 87.19 136 SER A CA 1
ATOM 1057 C C . SER A 1 136 ? -13.831 -3.279 14.550 1.00 87.19 136 SER A C 1
ATOM 1059 O O . SER A 1 136 ? -13.193 -4.218 15.025 1.00 87.19 136 SER A O 1
ATOM 1061 N N . VAL A 1 137 ? -13.219 -2.270 13.912 1.00 85.62 137 VAL A N 1
ATOM 1062 C CA . VAL A 1 137 ? -11.750 -2.125 13.911 1.00 85.62 137 VAL A CA 1
ATOM 1063 C C . VAL A 1 137 ? -11.251 -1.901 15.350 1.00 85.62 137 VAL A C 1
ATOM 1065 O O . VAL A 1 137 ? -11.701 -0.957 16.004 1.00 85.62 137 VAL A O 1
ATOM 1068 N N . PRO A 1 138 ? -10.300 -2.706 15.864 1.00 87.62 138 PRO A N 1
ATOM 1069 C CA . PRO A 1 138 ? -9.789 -2.529 17.224 1.00 87.62 138 PRO A CA 1
ATOM 1070 C C . PRO A 1 138 ? -8.907 -1.272 17.346 1.00 87.62 138 PRO A C 1
ATOM 1072 O O . PRO A 1 138 ? -7.759 -1.269 16.893 1.00 87.62 138 PRO A O 1
ATOM 1075 N N . LYS A 1 139 ? -9.419 -0.213 17.992 1.00 86.31 139 LYS A N 1
ATOM 1076 C CA . LYS A 1 139 ? -8.753 1.106 18.077 1.00 86.31 139 LYS A CA 1
ATOM 1077 C C . LYS A 1 139 ? -7.364 1.053 18.709 1.00 86.31 139 LYS A C 1
ATOM 1079 O O . LYS A 1 139 ? -6.397 1.556 18.150 1.00 86.31 139 LYS A O 1
ATOM 1084 N N . GLU A 1 140 ? -7.259 0.398 19.862 1.00 88.00 140 GLU A N 1
ATOM 1085 C CA . GLU A 1 140 ? -6.006 0.291 20.621 1.00 88.00 140 GLU A CA 1
ATOM 1086 C C . GLU A 1 140 ? -4.927 -0.441 19.820 1.00 88.00 140 GLU A C 1
ATOM 1088 O O . GLU A 1 140 ? -3.753 -0.067 19.838 1.00 88.00 140 GLU A O 1
ATOM 1093 N N . LYS A 1 141 ? -5.335 -1.455 19.047 1.00 89.75 141 LYS A N 1
ATOM 1094 C CA . LYS A 1 141 ? -4.433 -2.189 18.163 1.00 89.75 141 LYS A CA 1
ATOM 1095 C C . LYS A 1 141 ? -3.968 -1.316 17.001 1.00 89.75 141 LYS A C 1
ATOM 1097 O O . LYS A 1 141 ? -2.777 -1.308 16.713 1.00 89.75 141 LYS A O 1
ATOM 1102 N N . ALA A 1 142 ? -4.870 -0.562 16.370 1.00 88.19 142 ALA A N 1
ATOM 1103 C CA . ALA A 1 142 ? -4.526 0.376 15.301 1.00 88.19 142 ALA A CA 1
ATOM 1104 C C . ALA A 1 142 ? -3.544 1.458 15.779 1.00 88.19 142 ALA A C 1
ATOM 1106 O O . ALA A 1 142 ? -2.497 1.641 15.160 1.00 88.19 142 ALA A O 1
ATOM 1107 N N . ALA A 1 143 ? -3.811 2.082 16.930 1.00 87.00 143 ALA A N 1
ATOM 1108 C CA . ALA A 1 143 ? -2.928 3.083 17.530 1.00 87.00 143 ALA A CA 1
ATOM 1109 C C . ALA A 1 143 ? -1.546 2.505 17.888 1.00 87.00 143 ALA A C 1
ATOM 1111 O O . ALA A 1 143 ? -0.517 3.133 17.635 1.00 87.00 143 ALA A O 1
ATOM 1112 N N . THR A 1 144 ? -1.506 1.279 18.420 1.00 90.19 144 THR A N 1
ATOM 1113 C CA . THR A 1 144 ? -0.252 0.576 18.734 1.00 90.19 144 THR A CA 1
ATOM 1114 C C . THR A 1 144 ? 0.554 0.274 17.469 1.00 90.19 144 THR A C 1
ATOM 1116 O O . THR A 1 144 ? 1.764 0.503 17.430 1.00 90.19 144 THR A O 1
ATOM 1119 N N . LEU A 1 145 ? -0.098 -0.218 16.411 1.00 89.75 145 LE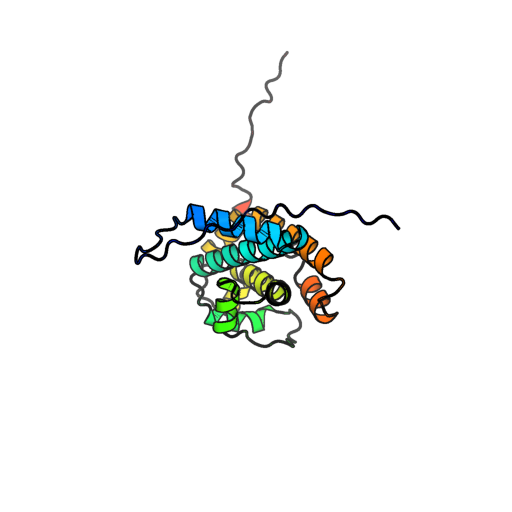U A N 1
ATOM 1120 C CA . LEU A 1 145 ? 0.548 -0.475 15.122 1.00 89.75 145 LEU A CA 1
ATOM 1121 C C . LEU A 1 145 ? 1.080 0.813 14.494 1.00 89.75 145 LEU A C 1
ATOM 1123 O O . LEU A 1 145 ? 2.203 0.814 13.994 1.00 89.75 145 LEU A O 1
ATOM 1127 N N . LEU A 1 146 ? 0.313 1.905 14.567 1.00 88.31 146 LEU A N 1
ATOM 1128 C CA . LEU A 1 146 ? 0.752 3.214 14.099 1.00 88.31 146 LEU A CA 1
ATOM 1129 C C . LEU A 1 146 ? 2.002 3.665 14.855 1.00 88.31 146 LEU A C 1
ATOM 1131 O O . LEU A 1 146 ? 2.997 3.968 14.215 1.00 88.31 146 LEU A O 1
ATOM 1135 N N . SER A 1 147 ? 1.980 3.643 16.190 1.00 86.94 147 SER A N 1
ATOM 1136 C CA . SER A 1 147 ? 3.111 4.053 17.033 1.00 86.94 147 SER A CA 1
ATOM 1137 C C . SER A 1 147 ? 4.374 3.226 16.767 1.00 86.94 147 SER A C 1
ATOM 1139 O O . SER A 1 147 ? 5.445 3.770 16.506 1.00 86.94 147 SER A O 1
ATOM 1141 N N . THR A 1 148 ? 4.242 1.898 16.752 1.00 88.38 148 THR A N 1
ATOM 1142 C CA . THR A 1 148 ? 5.387 0.985 16.597 1.00 88.38 148 THR A CA 1
ATOM 1143 C C . THR A 1 148 ? 5.997 1.000 15.197 1.00 88.38 148 THR A C 1
ATOM 1145 O O . THR A 1 148 ? 7.189 0.739 15.057 1.00 88.38 148 THR A O 1
ATOM 1148 N N . ARG A 1 149 ? 5.208 1.308 14.160 1.00 87.56 149 ARG A N 1
ATOM 1149 C CA . ARG A 1 149 ? 5.656 1.296 12.756 1.00 87.56 149 ARG A CA 1
ATOM 1150 C C . ARG A 1 149 ? 5.783 2.683 12.142 1.00 87.56 149 ARG A C 1
ATOM 1152 O O . ARG A 1 149 ? 6.099 2.785 10.963 1.00 87.56 149 ARG A O 1
ATOM 1159 N N . PHE A 1 150 ? 5.561 3.752 12.906 1.00 86.12 150 PHE A N 1
ATOM 1160 C CA . PHE A 1 150 ? 5.475 5.112 12.369 1.00 86.12 150 PHE A CA 1
ATOM 1161 C C . PHE A 1 150 ? 6.711 5.515 11.559 1.00 86.12 150 PHE A C 1
ATOM 1163 O O . PHE A 1 150 ? 6.592 5.976 10.427 1.00 86.12 150 PHE A O 1
ATOM 1170 N N . ALA A 1 151 ? 7.905 5.286 12.114 1.00 85.00 151 ALA A N 1
ATOM 1171 C CA . ALA A 1 151 ? 9.163 5.627 11.453 1.00 85.00 151 ALA A CA 1
ATOM 1172 C C . ALA A 1 151 ? 9.392 4.810 10.169 1.00 85.00 151 ALA A C 1
ATOM 1174 O O . ALA A 1 151 ? 9.889 5.335 9.173 1.00 85.00 151 ALA A O 1
ATOM 1175 N N . GLU A 1 152 ? 9.005 3.531 10.172 1.00 86.06 152 GLU A N 1
ATOM 1176 C CA . GLU A 1 152 ? 9.083 2.660 8.994 1.00 86.06 152 GLU A CA 1
ATOM 1177 C C . GLU A 1 152 ? 8.117 3.133 7.899 1.00 86.06 152 GLU A C 1
ATOM 1179 O O . GLU A 1 152 ? 8.512 3.254 6.741 1.00 86.06 152 GLU A O 1
ATOM 1184 N N . LEU A 1 153 ? 6.885 3.480 8.280 1.00 84.75 153 LEU A N 1
ATOM 1185 C CA . LEU A 1 153 ? 5.856 4.021 7.392 1.00 84.75 153 LEU A CA 1
ATOM 1186 C C . LEU A 1 153 ? 6.283 5.353 6.763 1.00 84.75 153 LEU A C 1
ATOM 1188 O O . LEU A 1 153 ? 6.145 5.525 5.554 1.00 84.75 153 LEU A O 1
ATOM 1192 N N . GLN A 1 154 ? 6.862 6.265 7.552 1.00 83.88 154 GLN A N 1
ATOM 1193 C CA . GLN A 1 154 ? 7.420 7.530 7.059 1.00 83.88 154 GLN A CA 1
ATOM 1194 C C . GLN A 1 154 ? 8.562 7.313 6.066 1.00 83.88 154 GLN A C 1
ATOM 1196 O O . GLN A 1 154 ? 8.603 7.947 5.010 1.00 83.88 154 GLN A O 1
ATOM 1201 N N . LYS A 1 155 ? 9.502 6.419 6.400 1.00 85.25 155 LYS A N 1
ATOM 1202 C CA . LYS A 1 155 ? 10.632 6.094 5.525 1.00 85.25 155 LYS A CA 1
ATOM 1203 C C . LYS A 1 155 ? 10.143 5.498 4.205 1.00 85.25 155 LYS A C 1
ATOM 1205 O O . LYS A 1 155 ? 10.631 5.890 3.147 1.00 85.25 155 LYS A O 1
ATOM 1210 N N . TRP A 1 156 ? 9.182 4.579 4.274 1.00 85.19 156 TRP A N 1
ATOM 1211 C CA . TRP A 1 156 ? 8.583 3.966 3.097 1.00 85.19 156 TRP A CA 1
ATOM 1212 C C . TRP A 1 156 ? 7.837 4.994 2.233 1.00 85.19 156 TRP A C 1
ATOM 1214 O O . TRP A 1 156 ? 8.061 5.022 1.026 1.00 85.19 156 TRP A O 1
ATOM 1224 N N . GLU A 1 157 ? 7.018 5.874 2.825 1.00 84.38 157 GLU A N 1
ATOM 1225 C CA . GLU A 1 157 ? 6.290 6.926 2.090 1.00 84.38 157 GLU A CA 1
ATOM 1226 C C . GLU A 1 157 ? 7.261 7.837 1.325 1.00 84.38 157 GLU A C 1
ATOM 1228 O O . GLU A 1 157 ? 7.043 8.122 0.147 1.00 84.38 157 GLU A O 1
ATOM 1233 N N . LEU A 1 158 ? 8.367 8.243 1.962 1.00 84.69 158 LEU A N 1
ATOM 1234 C CA . LEU A 1 158 ? 9.390 9.071 1.322 1.00 84.69 158 LEU A CA 1
ATOM 1235 C C . LEU A 1 158 ? 10.041 8.361 0.129 1.00 84.69 158 LEU A C 1
ATOM 1237 O O . LEU A 1 158 ? 10.235 8.972 -0.922 1.00 84.69 158 LEU A O 1
ATOM 1241 N N . GLN A 1 159 ? 10.376 7.079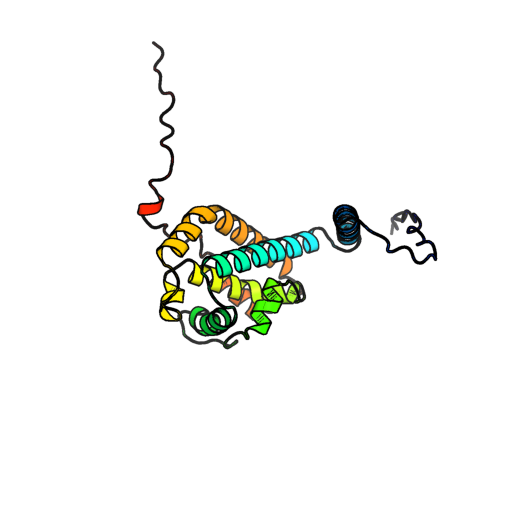 0.291 1.00 85.50 159 GLN A N 1
ATOM 1242 C CA . GLN A 1 159 ? 10.955 6.282 -0.785 1.00 85.50 159 GLN A CA 1
ATOM 1243 C C . GLN A 1 159 ? 9.959 6.121 -1.940 1.00 85.50 159 GLN A C 1
ATOM 1245 O O . GLN A 1 159 ? 10.317 6.347 -3.090 1.00 85.50 159 GLN A O 1
ATOM 1250 N N . ALA A 1 160 ? 8.697 5.809 -1.642 1.00 83.88 160 ALA A N 1
ATOM 1251 C CA . ALA A 1 160 ? 7.653 5.655 -2.647 1.00 83.88 160 ALA A CA 1
ATOM 1252 C C . ALA A 1 160 ? 7.404 6.949 -3.439 1.00 83.88 160 ALA A C 1
ATOM 1254 O O . ALA A 1 160 ? 7.263 6.893 -4.661 1.00 83.88 160 ALA A O 1
ATOM 1255 N N . GLU A 1 161 ? 7.408 8.108 -2.771 1.00 84.06 161 GLU A N 1
ATOM 1256 C CA . GLU A 1 161 ? 7.304 9.416 -3.425 1.00 84.06 161 GLU A CA 1
ATOM 1257 C C . GLU A 1 161 ? 8.479 9.656 -4.388 1.00 84.06 161 GLU A C 1
ATOM 1259 O O . GLU A 1 161 ? 8.262 10.028 -5.542 1.00 84.06 161 GLU A O 1
ATOM 1264 N N . GLN A 1 162 ? 9.717 9.407 -3.948 1.00 85.31 162 GLN A N 1
ATOM 1265 C CA . GLN A 1 162 ? 10.909 9.553 -4.795 1.00 85.31 162 GLN A CA 1
ATOM 1266 C C . GLN A 1 162 ? 10.843 8.637 -6.018 1.00 85.31 162 GLN A C 1
ATOM 1268 O O . GLN A 1 162 ? 11.008 9.095 -7.150 1.00 85.31 162 GLN A O 1
ATOM 1273 N N . THR A 1 163 ? 10.539 7.357 -5.803 1.00 82.44 163 THR A N 1
ATOM 1274 C CA . THR A 1 163 ? 10.418 6.366 -6.871 1.00 82.44 163 THR A CA 1
ATOM 1275 C C . THR A 1 163 ? 9.297 6.728 -7.852 1.00 82.44 163 THR A C 1
ATOM 1277 O O . THR A 1 163 ? 9.482 6.595 -9.062 1.00 82.44 163 THR A O 1
ATOM 1280 N N . PHE A 1 164 ? 8.158 7.244 -7.369 1.00 82.75 164 PHE A N 1
ATOM 1281 C CA . PHE A 1 164 ? 7.075 7.723 -8.228 1.00 82.75 164 PHE A CA 1
ATOM 1282 C C . PHE A 1 164 ? 7.523 8.891 -9.106 1.00 82.75 164 PHE A C 1
ATOM 1284 O O . PHE A 1 164 ? 7.411 8.789 -10.324 1.00 82.75 164 PHE A O 1
ATOM 1291 N N . TRP A 1 165 ? 8.068 9.968 -8.530 1.00 82.56 165 TRP A N 1
ATOM 1292 C CA . TRP A 1 165 ? 8.500 11.136 -9.309 1.00 82.56 165 TRP A CA 1
ATOM 1293 C C . TRP A 1 165 ? 9.589 10.789 -10.316 1.00 82.56 165 TRP A C 1
ATOM 1295 O O . TRP A 1 165 ? 9.545 11.264 -11.447 1.00 82.56 165 TRP A O 1
ATOM 1305 N N . ASN A 1 166 ? 10.489 9.878 -9.951 1.00 80.44 166 ASN A N 1
ATOM 1306 C CA . ASN A 1 166 ? 11.462 9.337 -10.885 1.00 80.44 166 ASN A CA 1
ATOM 1307 C C . ASN A 1 166 ? 10.789 8.560 -12.021 1.00 80.44 166 ASN A C 1
ATOM 1309 O O . ASN A 1 166 ? 11.342 8.530 -13.108 1.00 80.44 166 ASN A O 1
ATOM 1313 N N . ALA A 1 167 ? 9.625 7.930 -11.815 1.00 74.44 167 ALA A N 1
ATOM 1314 C CA . ALA A 1 167 ? 8.860 7.146 -12.794 1.00 74.44 167 ALA A CA 1
ATOM 1315 C C . ALA A 1 167 ? 7.864 7.957 -13.659 1.00 74.44 167 ALA A C 1
ATOM 1317 O O . ALA A 1 167 ? 7.395 7.444 -14.680 1.00 74.44 167 ALA A O 1
ATOM 1318 N N . VAL A 1 168 ? 7.540 9.199 -13.279 1.00 75.06 168 VAL A N 1
ATOM 1319 C CA . VAL A 1 168 ? 6.424 9.984 -13.846 1.00 75.06 168 VAL A CA 1
ATOM 1320 C C . VAL A 1 168 ? 6.566 10.292 -15.339 1.00 75.06 168 VAL A C 1
ATOM 1322 O O . VAL A 1 168 ? 5.562 10.228 -16.048 1.00 75.06 168 VAL A O 1
ATOM 1325 N N . ASP A 1 169 ? 7.779 10.556 -15.832 1.00 65.81 169 ASP A N 1
ATOM 1326 C CA . ASP A 1 169 ? 7.996 11.236 -17.121 1.00 65.81 169 ASP A CA 1
ATOM 1327 C C . ASP A 1 169 ? 7.342 10.584 -18.356 1.00 65.81 169 ASP A C 1
ATOM 1329 O O . ASP A 1 169 ? 7.086 11.289 -19.334 1.00 65.81 169 ASP A O 1
ATOM 1333 N N . HIS A 1 170 ? 7.036 9.276 -18.361 1.00 62.06 170 HIS A N 1
ATOM 1334 C CA . HIS A 1 170 ? 6.556 8.583 -19.575 1.00 62.06 170 HIS A CA 1
ATOM 1335 C C . HIS A 1 170 ? 5.337 7.655 -19.407 1.00 62.06 170 HIS A C 1
ATOM 1337 O O . HIS A 1 170 ? 4.822 7.162 -20.409 1.00 62.06 170 HIS A O 1
ATOM 1343 N N . CYS A 1 171 ? 4.856 7.389 -18.186 1.00 66.12 171 CYS A N 1
ATOM 1344 C CA . CYS A 1 171 ? 3.866 6.317 -17.945 1.00 66.12 171 CYS A CA 1
ATOM 1345 C C . CYS A 1 171 ? 2.584 6.753 -17.215 1.00 66.12 171 CYS A C 1
ATOM 1347 O O . CYS A 1 171 ? 1.664 5.939 -17.041 1.00 66.12 171 CYS A O 1
ATOM 1349 N N . PHE A 1 172 ? 2.505 8.013 -16.786 1.00 74.69 172 PHE A N 1
ATOM 1350 C CA . PHE A 1 172 ? 1.454 8.499 -15.894 1.00 74.69 172 PHE A CA 1
ATOM 1351 C C . PHE A 1 172 ? 0.709 9.688 -16.493 1.00 74.69 172 PHE A C 1
ATOM 1353 O O . PHE A 1 172 ? 1.297 10.577 -17.103 1.00 74.69 172 PHE A O 1
ATOM 1360 N N . SER A 1 173 ? -0.612 9.686 -16.327 1.00 79.69 173 SER A N 1
ATOM 1361 C CA . SER A 1 173 ? -1.460 10.809 -16.718 1.00 79.69 173 SER A CA 1
ATOM 1362 C C . SER A 1 173 ? -1.403 11.924 -15.670 1.00 79.69 173 SER A C 1
ATOM 1364 O O . SER A 1 173 ? -1.064 11.685 -14.509 1.00 79.69 173 SER A O 1
ATOM 1366 N N . SER A 1 174 ? -1.828 13.138 -16.030 1.00 80.06 174 SER A N 1
ATOM 1367 C CA . SER A 1 174 ? -1.978 14.239 -15.065 1.00 80.06 174 SER A CA 1
ATOM 1368 C C . SER A 1 174 ? -2.912 13.883 -13.898 1.00 80.06 174 SER A C 1
ATOM 1370 O O . SER A 1 174 ? -2.705 14.361 -12.786 1.00 80.06 174 SER A O 1
ATOM 1372 N N . SER A 1 175 ? -3.899 13.005 -14.122 1.00 78.12 175 SER A N 1
ATOM 1373 C CA . SER A 1 175 ? -4.777 12.493 -13.062 1.00 78.12 175 SER A CA 1
ATOM 1374 C C . SER A 1 175 ? -4.023 11.614 -12.067 1.00 78.12 175 SER A C 1
ATOM 1376 O O . SER A 1 175 ? -4.252 11.728 -10.867 1.00 78.12 175 SER A O 1
ATOM 1378 N N . ASP A 1 176 ? -3.124 10.748 -12.542 1.00 76.25 176 ASP A N 1
ATOM 1379 C CA . ASP A 1 176 ? -2.339 9.877 -11.661 1.00 76.25 176 ASP A CA 1
ATOM 1380 C C . ASP A 1 176 ? -1.373 10.713 -10.804 1.00 76.25 176 ASP A C 1
ATOM 1382 O O . ASP A 1 176 ? -1.246 10.485 -9.604 1.00 76.25 176 ASP A O 1
ATOM 1386 N N . ILE A 1 177 ? -0.751 11.736 -11.403 1.00 79.25 177 ILE A N 1
ATOM 1387 C CA . ILE A 1 177 ? 0.110 12.698 -10.697 1.00 79.25 177 ILE A CA 1
ATOM 1388 C C . ILE A 1 177 ? -0.677 13.433 -9.605 1.00 79.25 177 ILE A C 1
ATOM 1390 O O . ILE A 1 177 ? -0.196 13.588 -8.483 1.00 79.25 177 ILE A O 1
ATOM 1394 N N . PHE A 1 178 ? -1.898 13.866 -9.915 1.00 79.62 178 PHE A N 1
ATOM 1395 C CA . PHE A 1 178 ? -2.763 14.549 -8.959 1.00 79.62 178 PHE A CA 1
ATOM 1396 C C . PHE A 1 178 ? -3.206 13.636 -7.803 1.00 79.62 178 PHE A C 1
ATOM 1398 O O . PHE A 1 178 ? -3.165 14.065 -6.651 1.00 79.62 178 PHE A O 1
ATOM 1405 N N . GLU A 1 179 ? -3.574 12.374 -8.070 1.00 76.44 179 GLU A N 1
ATOM 1406 C CA . GLU A 1 179 ? -3.891 11.394 -7.014 1.00 76.44 179 GLU A CA 1
ATOM 1407 C C . GLU A 1 179 ? -2.697 11.187 -6.065 1.00 76.44 179 GLU A C 1
ATOM 1409 O O . GLU A 1 179 ? -2.867 11.195 -4.845 1.00 76.44 179 GLU A O 1
ATOM 1414 N N . TRP A 1 180 ? -1.480 11.096 -6.604 1.00 79.44 180 TRP A N 1
ATOM 1415 C CA . TRP A 1 180 ? -0.252 11.026 -5.809 1.00 79.44 180 TRP A CA 1
ATOM 1416 C C . TRP A 1 180 ? -0.006 12.278 -4.964 1.00 79.44 180 TRP A C 1
ATOM 1418 O O . TRP A 1 180 ? 0.343 12.182 -3.788 1.00 79.44 180 TRP A O 1
ATOM 1428 N N . GLN A 1 181 ? -0.229 13.466 -5.529 1.00 76.81 181 GLN A N 1
ATOM 1429 C CA . GLN A 1 181 ? -0.093 14.725 -4.796 1.00 76.81 181 GLN A CA 1
ATOM 1430 C C . GLN A 1 181 ? -1.111 14.886 -3.660 1.00 76.81 181 GLN A C 1
ATOM 1432 O O . GLN A 1 181 ? -0.811 15.592 -2.698 1.00 76.81 181 GLN A O 1
ATOM 1437 N N . GLN A 1 182 ? -2.286 14.259 -3.755 1.00 73.06 182 GLN A N 1
ATOM 1438 C CA . GLN A 1 182 ? -3.256 14.236 -2.657 1.00 73.06 182 GLN A CA 1
ATOM 1439 C C . GLN A 1 182 ? -2.905 13.211 -1.576 1.00 73.06 182 GLN A C 1
ATOM 1441 O O . GLN A 1 182 ? -3.199 13.444 -0.407 1.00 73.06 182 GLN A O 1
ATOM 1446 N N . ALA A 1 183 ? -2.301 12.082 -1.954 1.00 69.81 183 ALA A N 1
ATOM 1447 C CA . ALA A 1 183 ? -1.947 11.025 -1.010 1.00 69.81 183 ALA A CA 1
ATOM 1448 C C . ALA A 1 183 ? -0.656 11.306 -0.222 1.00 69.81 183 ALA A C 1
ATOM 1450 O O . ALA A 1 183 ? -0.473 10.730 0.849 1.00 69.81 183 ALA A O 1
ATOM 1451 N N . LYS A 1 184 ? 0.234 12.173 -0.728 1.00 68.62 184 LYS A N 1
ATOM 1452 C CA . LYS A 1 184 ? 1.500 12.509 -0.056 1.00 68.62 184 LYS A CA 1
ATOM 1453 C C . LYS A 1 184 ? 1.313 13.360 1.205 1.00 68.62 184 LYS A C 1
ATOM 1455 O O . LYS A 1 184 ? 0.389 14.166 1.307 1.00 68.62 184 LYS A O 1
ATOM 1460 N N . ASN A 1 185 ? 2.311 13.289 2.087 1.00 62.19 185 ASN A N 1
ATOM 1461 C CA . ASN A 1 185 ? 2.458 14.072 3.322 1.00 62.19 185 ASN A CA 1
ATOM 1462 C C . ASN A 1 185 ? 1.538 13.645 4.470 1.00 62.19 185 ASN A C 1
ATOM 1464 O O . ASN A 1 185 ? 1.316 14.441 5.387 1.00 62.19 185 ASN A O 1
ATOM 1468 N N . PHE A 1 186 ? 1.023 12.416 4.471 1.00 62.69 186 PHE A N 1
ATOM 1469 C CA . PHE A 1 186 ? 0.194 11.992 5.592 1.00 62.69 186 PHE A CA 1
ATOM 1470 C C . PHE A 1 186 ? 1.034 11.843 6.860 1.00 62.69 186 PHE A C 1
ATOM 1472 O O . PHE A 1 186 ? 0.806 12.558 7.835 1.00 62.69 186 PHE A O 1
ATOM 1479 N N . TYR A 1 187 ? 2.071 11.002 6.841 1.00 55.47 187 TYR A N 1
ATOM 1480 C CA . TYR A 1 187 ? 2.846 10.748 8.054 1.00 55.47 187 TYR A CA 1
ATOM 1481 C C . TYR A 1 187 ? 3.700 11.948 8.486 1.00 55.47 187 TYR A C 1
ATOM 1483 O O . TYR A 1 187 ? 4.194 11.965 9.608 1.00 55.47 187 TYR A O 1
ATOM 1491 N N . ARG A 1 188 ? 3.845 12.984 7.648 1.00 59.66 188 ARG A N 1
ATOM 1492 C CA . ARG A 1 188 ? 4.435 14.271 8.059 1.00 59.66 188 ARG A CA 1
ATOM 1493 C C . ARG A 1 188 ? 3.513 15.101 8.955 1.00 59.66 188 ARG A C 1
ATOM 1495 O O . ARG A 1 188 ? 4.013 15.890 9.746 1.00 59.66 188 ARG A O 1
ATOM 1502 N N . ASN A 1 189 ? 2.198 14.922 8.829 1.00 55.88 189 ASN A N 1
ATOM 1503 C CA . ASN A 1 189 ? 1.180 15.730 9.506 1.00 55.88 189 ASN A CA 1
ATOM 1504 C C . ASN A 1 189 ? 0.425 14.966 10.607 1.00 55.88 189 ASN A C 1
ATOM 1506 O O . ASN A 1 189 ? -0.428 15.541 11.280 1.00 55.88 189 ASN A O 1
ATOM 1510 N N . VAL A 1 190 ? 0.715 13.675 10.800 1.00 63.53 190 VAL A N 1
ATOM 1511 C CA . VAL A 1 190 ? 0.162 12.893 11.910 1.00 63.53 190 VAL A CA 1
ATOM 1512 C C . VAL A 1 190 ? 0.860 13.279 13.204 1.00 63.53 190 VAL A C 1
ATOM 1514 O O . VAL A 1 190 ? 2.030 12.960 13.415 1.00 63.53 190 VAL A O 1
ATOM 1517 N N . THR A 1 191 ? 0.112 13.902 14.106 1.00 57.97 191 THR A N 1
ATOM 1518 C CA . THR A 1 191 ? 0.510 14.021 15.507 1.00 57.97 191 THR A CA 1
ATOM 1519 C C . THR A 1 191 ? 0.275 12.672 16.182 1.00 57.97 191 THR A C 1
ATOM 1521 O O . THR A 1 191 ? -0.865 12.210 16.266 1.00 57.97 191 THR A O 1
ATOM 1524 N N . LEU A 1 192 ? 1.344 12.017 16.642 1.00 59.94 192 LEU A N 1
ATOM 1525 C CA . LEU A 1 192 ? 1.216 10.798 17.442 1.00 59.94 192 LEU A CA 1
ATOM 1526 C C . LEU A 1 192 ? 0.408 11.099 18.719 1.00 59.94 192 LEU A C 1
ATOM 1528 O O . LEU A 1 192 ? 0.575 12.175 19.303 1.00 59.94 192 LEU A O 1
ATOM 1532 N N . PRO A 1 193 ? -0.456 10.176 19.177 1.00 55.12 193 PRO A N 1
ATOM 1533 C CA . PRO A 1 193 ? -1.169 10.364 20.429 1.00 55.12 193 PRO A CA 1
ATOM 1534 C C . PRO A 1 193 ? -0.180 10.546 21.601 1.00 55.12 193 PRO A C 1
ATOM 1536 O O . PRO A 1 193 ? 0.865 9.889 21.615 1.00 55.12 193 PRO A O 1
ATOM 1539 N N . PRO A 1 194 ? -0.494 11.386 22.609 1.00 49.53 194 PRO A N 1
ATOM 1540 C CA . PRO A 1 194 ? 0.412 11.685 23.726 1.00 49.53 194 PRO A CA 1
ATOM 1541 C C . PRO A 1 194 ? 0.900 10.439 24.477 1.00 49.53 194 PRO A C 1
ATOM 1543 O O . PRO A 1 194 ? 2.058 10.370 24.875 1.00 49.53 194 PRO A O 1
ATOM 1546 N N . SER A 1 195 ? 0.048 9.413 24.580 1.00 49.38 195 SER A N 1
ATOM 1547 C CA . SER A 1 195 ? 0.346 8.115 25.202 1.00 49.38 195 SER A CA 1
ATOM 1548 C C . SER A 1 195 ? 1.460 7.318 24.510 1.00 49.38 195 SER A C 1
ATOM 1550 O O . SER A 1 195 ? 1.882 6.284 25.015 1.00 49.38 195 SER A O 1
ATOM 1552 N N . CYS A 1 196 ? 1.921 7.754 23.335 1.00 45.91 196 CYS A N 1
ATOM 1553 C CA . CYS A 1 196 ? 2.990 7.114 22.574 1.00 45.91 196 CYS A CA 1
ATOM 1554 C C . CYS A 1 196 ? 4.347 7.823 22.715 1.00 45.91 196 CYS A C 1
ATOM 1556 O O . CYS A 1 196 ? 5.355 7.273 22.277 1.00 45.91 196 CYS A O 1
ATOM 1558 N N . LEU A 1 197 ? 4.396 9.012 23.330 1.00 49.22 197 LEU A N 1
ATOM 1559 C CA . LEU A 1 197 ? 5.638 9.768 23.547 1.00 49.22 197 LEU A CA 1
ATOM 1560 C C . LEU A 1 197 ? 6.393 9.336 24.818 1.00 49.22 197 LEU A C 1
ATOM 1562 O O . LEU A 1 197 ? 7.568 9.657 24.968 1.00 49.22 197 LEU A O 1
ATOM 1566 N N . GLU A 1 198 ? 5.756 8.570 25.708 1.00 45.91 198 GLU A N 1
ATOM 1567 C CA . GLU A 1 198 ? 6.328 8.158 27.002 1.00 45.91 198 GLU A CA 1
ATOM 1568 C C . GLU A 1 198 ? 7.211 6.896 26.936 1.00 45.91 198 GLU A C 1
ATOM 1570 O O . GLU A 1 198 ? 7.809 6.508 27.936 1.00 45.91 198 GLU A O 1
ATOM 1575 N N . ALA A 1 199 ? 7.349 6.259 25.767 1.00 42.59 199 ALA A N 1
ATOM 1576 C CA . ALA A 1 199 ? 8.135 5.031 25.603 1.00 42.59 199 ALA A CA 1
ATOM 1577 C C . ALA A 1 199 ? 9.563 5.256 25.065 1.00 42.59 199 ALA A C 1
ATOM 1579 O O . ALA A 1 199 ? 10.189 4.313 24.577 1.00 42.59 199 ALA A O 1
ATOM 1580 N N . GLN A 1 200 ? 10.105 6.477 25.138 1.00 37.72 200 GLN A N 1
ATOM 1581 C CA . GLN A 1 200 ? 11.550 6.653 24.976 1.00 37.72 200 GLN A CA 1
ATOM 1582 C C . GLN A 1 200 ? 12.239 6.330 26.307 1.00 37.72 200 GLN A C 1
ATOM 1584 O O . GLN A 1 200 ? 11.947 6.991 27.305 1.00 37.72 200 GLN A O 1
ATOM 1589 N N . PRO A 1 201 ? 13.162 5.350 26.369 1.00 40.09 201 PRO A N 1
ATOM 1590 C CA . PRO A 1 201 ? 14.004 5.208 27.542 1.00 40.09 201 PRO A CA 1
ATOM 1591 C C . PRO A 1 201 ? 14.797 6.505 27.680 1.00 40.09 201 PRO A C 1
ATOM 1593 O O . PRO A 1 201 ? 15.570 6.870 26.793 1.00 40.09 201 PRO A O 1
ATOM 1596 N N . SER A 1 202 ? 14.571 7.221 28.780 1.00 42.91 202 SER A N 1
ATOM 1597 C CA . SER A 1 202 ? 15.376 8.367 29.167 1.00 42.91 202 SER A CA 1
ATOM 1598 C C . SER A 1 202 ? 16.833 7.915 29.230 1.00 42.91 202 SER A C 1
ATOM 1600 O O . SER A 1 202 ? 17.257 7.277 30.195 1.00 42.91 202 SER A O 1
ATOM 1602 N N . SER A 1 203 ? 17.601 8.226 28.190 1.00 42.09 203 SER A N 1
ATOM 1603 C CA . SER A 1 203 ? 19.056 8.138 28.185 1.00 42.09 203 SER A CA 1
ATOM 1604 C C . SER A 1 203 ? 19.615 9.240 29.091 1.00 42.09 203 SER A C 1
ATOM 1606 O O . SER A 1 203 ? 20.278 10.165 28.634 1.00 42.09 203 SER A O 1
ATOM 1608 N N . ASN A 1 204 ? 19.338 9.147 30.392 1.00 46.56 204 ASN A N 1
ATOM 1609 C CA . ASN A 1 204 ? 20.131 9.800 31.423 1.00 46.56 204 ASN A CA 1
ATOM 1610 C C . ASN A 1 204 ? 21.259 8.840 31.794 1.00 46.56 204 ASN A C 1
ATOM 1612 O O . ASN A 1 204 ? 21.204 8.131 32.795 1.00 46.56 204 ASN A O 1
ATOM 1616 N N . ALA A 1 205 ? 22.280 8.805 30.945 1.00 44.19 205 ALA A N 1
ATOM 1617 C CA . ALA A 1 205 ? 23.567 8.230 31.281 1.00 44.19 205 ALA A CA 1
ATOM 1618 C C . ALA A 1 205 ? 24.650 9.253 30.929 1.00 44.19 205 ALA A C 1
ATOM 1620 O O . ALA A 1 205 ? 24.916 9.503 29.757 1.00 44.19 205 ALA A O 1
ATOM 1621 N N . GLY A 1 206 ? 25.274 9.820 31.964 1.00 40.06 206 GLY A N 1
ATOM 1622 C CA . GLY A 1 206 ? 26.631 10.353 31.867 1.00 40.06 206 GLY A CA 1
ATOM 1623 C C . GLY A 1 206 ? 26.780 11.864 31.708 1.00 40.06 206 GLY A C 1
ATOM 1624 O O . GLY A 1 206 ? 27.424 12.310 30.768 1.00 40.06 206 GLY A O 1
ATOM 1625 N N . ALA A 1 207 ? 26.300 12.645 32.674 1.00 40.06 207 ALA A N 1
ATOM 1626 C CA . ALA A 1 207 ? 26.984 13.883 33.048 1.00 40.06 207 ALA A CA 1
ATOM 1627 C C . ALA A 1 207 ? 27.622 13.662 34.426 1.00 40.06 207 ALA A C 1
ATOM 1629 O O . ALA A 1 207 ? 27.072 14.052 35.451 1.00 40.06 207 ALA A O 1
ATOM 1630 N N . THR A 1 208 ? 28.748 12.947 34.446 1.00 42.44 208 THR A N 1
ATOM 1631 C CA . THR A 1 208 ? 29.640 12.938 35.607 1.00 42.44 208 THR A CA 1
ATOM 1632 C C . THR A 1 208 ? 30.630 14.074 35.401 1.00 42.44 208 THR A C 1
ATOM 1634 O O . THR A 1 208 ? 31.478 14.009 34.511 1.00 42.44 208 THR A O 1
ATOM 1637 N N . GLU A 1 209 ? 30.466 15.135 36.186 1.00 41.25 209 GLU A N 1
ATOM 1638 C CA . GLU A 1 209 ? 31.437 16.215 36.339 1.00 41.25 209 GLU A CA 1
ATOM 1639 C C . GLU A 1 209 ? 32.787 15.630 36.779 1.00 41.25 209 GLU A C 1
ATOM 1641 O O . GLU A 1 209 ? 32.867 14.916 37.779 1.00 41.25 209 GLU A O 1
ATOM 1646 N N . PHE A 1 210 ? 33.847 15.937 36.034 1.00 39.72 210 PHE A N 1
ATOM 1647 C CA . PHE A 1 210 ? 35.213 15.845 36.538 1.00 39.72 210 PHE A CA 1
ATOM 1648 C C . PHE A 1 210 ? 35.640 17.247 36.976 1.00 39.72 210 PHE A C 1
ATOM 1650 O O . PHE A 1 210 ? 35.709 18.160 36.150 1.00 39.72 210 PHE A O 1
ATOM 1657 N N . TYR A 1 211 ? 35.881 17.384 38.281 1.00 50.84 211 TYR A N 1
ATOM 1658 C CA . TYR A 1 211 ? 36.798 18.371 38.853 1.00 50.84 211 TYR A CA 1
ATOM 1659 C C . TYR A 1 211 ? 38.245 17.940 38.603 1.00 50.84 211 TYR A C 1
ATOM 1661 O O . TYR A 1 211 ? 38.501 16.712 38.626 1.00 50.84 211 TYR A O 1
#

InterPro domains:
  IPR000327 POU-specific domain [PF00157] (55-123)
  IPR000327 POU-specific domain [SM00352] (39-126)
  IPR010982 Lambda repressor-like, DNA-binding domain superfamily [G3DSA:1.10.260.40] (51-125)

Radius of gyration: 22.72 Å; chains: 1; bounding box: 54×57×73 Å

pLDDT: mean 74.92, std 18.04, range [37.62, 96.44]

Organism: Steinernema carpocapsae (NCBI:txid34508)